Protein AF-A0A809RVX1-F1 (afdb_monomer_lite)

Sequence (341 aa):
MKQRQLLNKLNIKFIENEPVNNETITINTNLSLLISSWFIYLVSLIFNILFLINLLPQWMNYVYIYTYGLIFGNSIYIFFLMFGIFLVFQLVNKLFINKCYSFGSRLIKLRWWDFERELNKMLIKISIILSIWLYIVFYFIQKRNFFEYDWNNYLYNLFTKGWWNNFIDIKKIETNHLNVFLTTGFIIDFLYNVLSMLTILFPLLISIILIIIIILKITNFKIKYKIKKMNIYDFESLIKNKFNSLKIILTDDLDTYLKFLIHSCNYFKINYLELPFLKLNKLILNKIKDEVILSCINSYINSNNTTNEEHQINLNQEETFNSQENREQRDNIEILDEMFK

pLDDT: mean 72.81, std 14.76, range [34.53, 95.06]

Organism: NCBI:txid33923

Secondary structure (DSSP, 8-state):
--HHHHHHHTT--SEEEPPTT---------HHHHHHHHHHHHHHHHHHHHHHTT-S-HHHHHHHIIIIIHHHTTHHHHHHHHHHHHHHHHHHHHHHTTEEEESSSTT-EEEHHHHHHHHHHHHHHHHHHHHHHHHHHHHHHH-S-SSS--HHHHHHHHHHS-THHHH--GGGGGGS--GGGGSS-HHHHHHHHHHHTT-TTHHHHHHHHHHHHHHHHHHHT-HHHHHTTS-HHHHHHHHHTT-TTS-B---HHHHHHHHHHHHHHHHTT---SSS-HHHHHHHHHHH--SHHHHHHHHHHHHHHHHHHHHHHHHHHHHHHHHHHHHHHHHHHHHHHHHHT-

Radius of gyration: 31.21 Å; chains: 1; bounding box: 104×39×74 Å

Structure (mmCIF, N/CA/C/O backbone):
data_AF-A0A809RVX1-F1
#
_entry.id   AF-A0A809RVX1-F1
#
loop_
_atom_site.group_PDB
_atom_site.id
_atom_site.type_symbol
_atom_site.label_atom_id
_atom_site.label_alt_id
_atom_site.label_comp_id
_atom_site.label_asym_id
_atom_site.label_entity_id
_atom_site.label_seq_id
_atom_site.pdbx_PDB_ins_code
_atom_site.Cartn_x
_atom_site.Cartn_y
_atom_site.Cartn_z
_atom_site.occupancy
_atom_site.B_iso_or_equiv
_atom_site.auth_seq_id
_atom_site.auth_comp_id
_atom_site.auth_asym_id
_atom_site.auth_atom_id
_atom_site.pdbx_PDB_model_num
ATOM 1 N N . MET A 1 1 ? -11.623 -9.101 33.269 1.00 76.25 1 MET A N 1
ATOM 2 C CA . MET A 1 1 ? -11.623 -9.912 32.021 1.00 76.25 1 MET A CA 1
ATOM 3 C C . MET A 1 1 ? -10.617 -9.352 31.004 1.00 76.25 1 MET A C 1
ATOM 5 O O . MET A 1 1 ? -10.343 -8.158 31.054 1.00 76.25 1 MET A O 1
ATOM 9 N N . LYS A 1 2 ? -10.031 -10.146 30.084 1.00 82.69 2 LYS A N 1
ATOM 10 C CA . LYS A 1 2 ? -9.133 -9.590 29.038 1.00 82.69 2 LYS A CA 1
ATOM 11 C C . LYS A 1 2 ? -9.944 -8.880 27.942 1.00 82.69 2 LYS A C 1
ATOM 13 O O . LYS A 1 2 ? -10.998 -9.368 27.548 1.00 82.69 2 LYS A O 1
ATOM 18 N N . GLN A 1 3 ? -9.418 -7.792 27.366 1.00 82.12 3 GLN A N 1
ATOM 19 C CA . GLN A 1 3 ? -10.113 -7.013 26.322 1.00 82.12 3 GLN A CA 1
ATOM 20 C C . GLN A 1 3 ? -10.551 -7.870 25.121 1.00 82.12 3 GLN A C 1
ATOM 22 O O . GLN A 1 3 ? -11.673 -7.742 24.650 1.00 82.12 3 GLN A O 1
ATOM 27 N N . ARG A 1 4 ? -9.705 -8.799 24.656 1.00 82.94 4 ARG A N 1
ATOM 28 C CA . ARG A 1 4 ? -10.050 -9.715 23.553 1.00 82.94 4 ARG A CA 1
ATOM 29 C C . ARG A 1 4 ? -11.248 -10.613 23.882 1.00 82.94 4 ARG A C 1
ATOM 31 O O . ARG A 1 4 ? -12.066 -10.859 23.005 1.00 82.94 4 ARG A O 1
ATOM 38 N N . GLN A 1 5 ? -11.350 -11.084 25.126 1.00 81.12 5 GLN A N 1
ATOM 39 C CA . GLN A 1 5 ? -12.484 -11.897 25.572 1.00 81.12 5 GLN A CA 1
ATOM 40 C C . GLN A 1 5 ? -13.766 -11.064 25.578 1.00 81.12 5 GLN A C 1
ATOM 42 O O . GLN A 1 5 ? -14.796 -11.557 25.139 1.00 81.12 5 GLN A O 1
ATOM 47 N N . LEU A 1 6 ? -13.694 -9.796 26.003 1.00 83.00 6 LEU A N 1
ATOM 48 C CA . LEU A 1 6 ? -14.844 -8.887 25.974 1.00 83.00 6 LEU A CA 1
ATOM 49 C C . LEU A 1 6 ? -15.356 -8.667 24.559 1.00 83.00 6 LEU A C 1
ATOM 51 O O . LEU A 1 6 ? -16.534 -8.865 24.298 1.00 83.00 6 LEU A O 1
ATOM 55 N N . LEU A 1 7 ? -14.456 -8.326 23.640 1.00 84.62 7 LEU A N 1
ATOM 56 C CA . LEU A 1 7 ? -14.824 -8.080 22.250 1.00 84.62 7 LEU A CA 1
ATOM 57 C C . LEU A 1 7 ? -15.420 -9.329 21.587 1.00 84.62 7 LEU A C 1
ATOM 59 O O . LEU A 1 7 ? -16.366 -9.208 20.825 1.00 84.62 7 LEU A O 1
ATOM 63 N N . ASN A 1 8 ? -14.899 -10.524 21.897 1.00 82.31 8 ASN A N 1
ATOM 64 C CA . ASN A 1 8 ? -15.492 -11.779 21.429 1.00 82.31 8 ASN A CA 1
ATOM 65 C C . ASN A 1 8 ? -16.910 -11.986 21.985 1.00 82.31 8 ASN A C 1
ATOM 67 O O . ASN A 1 8 ? -17.792 -12.364 21.230 1.00 82.31 8 ASN A O 1
ATOM 71 N N . LYS A 1 9 ? -17.133 -11.741 23.283 1.00 81.38 9 LYS A N 1
ATOM 72 C CA . LYS A 1 9 ? -18.451 -11.924 23.914 1.00 81.38 9 LYS A CA 1
ATOM 73 C C . LYS A 1 9 ? -19.492 -10.893 23.471 1.00 81.38 9 LYS A C 1
ATOM 75 O O . LYS A 1 9 ? -20.679 -11.169 23.556 1.00 81.38 9 LYS A O 1
ATOM 80 N N . LEU A 1 10 ? -19.047 -9.727 23.008 1.00 79.50 10 LEU A N 1
ATOM 81 C CA . LEU A 1 10 ? -19.891 -8.704 22.387 1.00 79.50 10 LEU A CA 1
ATOM 82 C C . LEU A 1 10 ? -20.073 -8.924 20.875 1.00 79.50 10 LEU A C 1
ATOM 84 O O . LEU A 1 10 ? -20.618 -8.058 20.209 1.00 79.50 10 LEU A O 1
ATOM 88 N N . ASN A 1 11 ? -19.582 -10.041 20.320 1.00 81.94 11 ASN A N 1
ATOM 89 C CA . ASN A 1 11 ? -19.612 -10.347 18.886 1.00 81.94 11 ASN A CA 1
ATOM 90 C C . ASN A 1 11 ? -18.984 -9.276 17.974 1.00 81.94 11 ASN A C 1
ATOM 92 O O . ASN A 1 11 ? -19.266 -9.248 16.781 1.00 81.94 11 ASN A O 1
ATOM 96 N N . ILE A 1 12 ? -18.052 -8.472 18.499 1.00 84.31 12 ILE A N 1
ATOM 97 C CA . ILE A 1 12 ? -17.388 -7.408 17.738 1.00 84.31 12 ILE A CA 1
ATOM 98 C C . ILE A 1 12 ? -16.413 -8.020 16.725 1.00 84.31 12 ILE A C 1
ATOM 100 O O . ILE A 1 12 ? -15.374 -8.606 17.088 1.00 84.31 12 ILE A O 1
ATOM 104 N N . LYS A 1 13 ? -16.742 -7.850 15.444 1.00 85.75 13 LYS A N 1
ATOM 105 C CA . LYS A 1 13 ? -16.064 -8.408 14.272 1.00 85.75 13 LYS A CA 1
ATOM 106 C C . LYS A 1 13 ? -14.872 -7.548 13.847 1.00 85.75 13 LYS A C 1
ATOM 108 O O . LYS A 1 13 ? -14.783 -6.350 14.108 1.00 85.75 13 LYS A O 1
ATOM 113 N N . PHE A 1 14 ? -13.916 -8.180 13.164 1.00 84.94 14 PHE A N 1
ATOM 114 C CA . PHE A 1 14 ? -12.782 -7.479 12.542 1.00 84.94 14 PHE A CA 1
ATOM 115 C C . PHE A 1 14 ? -13.160 -6.793 11.222 1.00 84.94 14 PHE A C 1
ATOM 117 O O . PHE A 1 14 ? -12.528 -5.807 10.846 1.00 84.94 14 PHE A O 1
ATOM 124 N N . ILE A 1 15 ? -14.158 -7.339 10.526 1.00 84.75 15 ILE A N 1
ATOM 125 C CA . ILE A 1 15 ? -14.652 -6.861 9.238 1.00 84.75 15 ILE A CA 1
ATOM 126 C C . ILE A 1 15 ? -16.164 -6.716 9.359 1.00 84.75 15 ILE A C 1
ATOM 128 O O . ILE A 1 15 ? -16.829 -7.622 9.862 1.00 84.75 15 ILE A O 1
ATOM 132 N N . GLU A 1 16 ? -16.683 -5.593 8.889 1.00 84.56 16 GLU A N 1
ATOM 133 C CA . GLU A 1 16 ? -18.113 -5.292 8.821 1.00 84.56 16 GLU A CA 1
ATOM 134 C C . GLU A 1 16 ? -18.480 -4.724 7.465 1.00 84.56 16 GLU A C 1
ATOM 136 O O . GLU A 1 16 ? -17.605 -4.285 6.722 1.00 84.56 16 GLU A O 1
ATOM 141 N N . ASN A 1 17 ? -19.776 -4.697 7.178 1.00 82.44 17 ASN A N 1
ATOM 142 C CA . ASN A 1 17 ? -20.290 -3.917 6.068 1.00 82.44 17 ASN A CA 1
ATOM 143 C C . ASN A 1 17 ? -20.259 -2.424 6.429 1.00 82.44 17 ASN A C 1
ATOM 145 O O . ASN A 1 17 ? -20.368 -2.048 7.595 1.00 82.44 17 ASN A O 1
ATOM 149 N N . GLU A 1 18 ? -20.051 -1.574 5.432 1.00 77.56 18 GLU A N 1
ATOM 150 C CA . GLU A 1 18 ? -20.158 -0.129 5.601 1.00 77.56 18 GLU A CA 1
ATOM 151 C C . GLU A 1 18 ? -21.619 0.251 5.916 1.00 77.56 18 GLU A C 1
ATOM 153 O O . GLU A 1 18 ? -22.526 -0.294 5.283 1.00 77.56 18 GLU A O 1
ATOM 158 N N .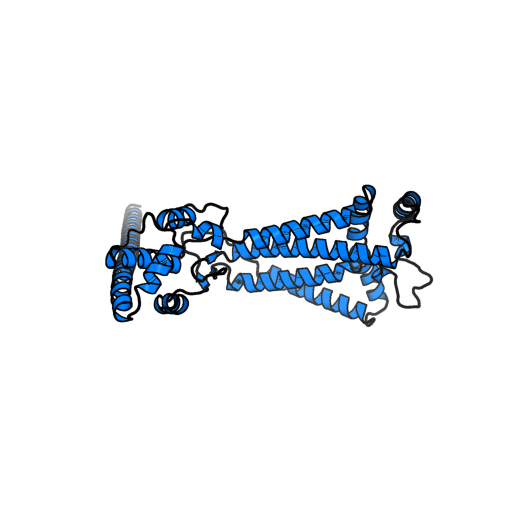 PRO A 1 19 ? -21.874 1.137 6.899 1.00 72.06 19 PRO A N 1
ATOM 159 C CA . PRO A 1 19 ? -23.235 1.528 7.256 1.00 72.06 19 PRO A CA 1
ATOM 160 C C . PRO A 1 19 ? -23.932 2.248 6.092 1.00 72.06 19 PRO A C 1
ATOM 162 O O . PRO A 1 19 ? -23.335 3.112 5.447 1.00 72.06 19 PRO A O 1
ATOM 165 N N . VAL A 1 20 ? -25.212 1.921 5.878 1.00 61.22 20 VAL A N 1
ATOM 166 C CA . VAL A 1 20 ? -26.046 2.330 4.724 1.00 61.22 20 VAL A CA 1
ATOM 167 C C . VAL A 1 20 ? -26.078 3.854 4.510 1.00 61.22 20 VAL A C 1
ATOM 169 O O . VAL A 1 20 ? -26.091 4.318 3.377 1.00 61.22 20 VAL A O 1
ATOM 172 N N . ASN A 1 21 ? -25.962 4.649 5.579 1.00 55.44 21 ASN A N 1
ATOM 173 C CA . ASN A 1 21 ? -25.990 6.121 5.523 1.00 55.44 21 ASN A CA 1
ATOM 174 C C . ASN A 1 21 ? -24.697 6.772 4.987 1.00 55.44 21 ASN A C 1
ATOM 176 O O . ASN A 1 21 ? -24.575 8.000 4.954 1.00 55.44 21 ASN A O 1
ATOM 180 N N . ASN A 1 22 ? -23.702 5.977 4.597 1.00 53.78 22 ASN A N 1
ATOM 181 C CA . ASN A 1 22 ? -22.528 6.436 3.866 1.00 53.78 22 ASN A CA 1
ATOM 182 C C . ASN A 1 22 ? -22.610 5.938 2.424 1.00 53.78 22 ASN A C 1
ATOM 184 O O . ASN A 1 22 ? -21.795 5.119 2.008 1.00 53.78 22 ASN A O 1
ATOM 188 N N . GLU A 1 23 ? -23.571 6.453 1.655 1.00 43.16 23 GLU A N 1
ATOM 189 C CA . GLU A 1 23 ? -23.554 6.303 0.202 1.00 43.16 23 GLU A CA 1
ATOM 190 C C . GLU A 1 23 ? -22.243 6.890 -0.330 1.00 43.16 23 GLU A C 1
ATOM 192 O O . GLU A 1 23 ? -22.052 8.101 -0.464 1.00 43.16 23 GLU A O 1
ATOM 197 N N . THR A 1 24 ? -21.274 6.017 -0.570 1.00 51.91 24 THR A N 1
ATOM 198 C CA . THR A 1 24 ? -20.132 6.345 -1.401 1.00 51.91 24 THR A CA 1
ATOM 199 C C . THR A 1 24 ? -20.526 5.991 -2.821 1.00 51.91 24 THR A C 1
ATOM 201 O O . THR A 1 24 ? -21.084 4.927 -3.079 1.00 51.91 24 THR A O 1
ATOM 204 N N . ILE A 1 25 ? -20.252 6.898 -3.759 1.00 47.31 25 ILE A N 1
ATOM 205 C CA . ILE A 1 25 ? -20.346 6.593 -5.184 1.00 47.31 25 ILE A CA 1
ATOM 206 C C . ILE A 1 25 ? -19.306 5.500 -5.448 1.00 47.31 25 ILE A C 1
ATOM 208 O O . ILE A 1 25 ? -18.121 5.778 -5.646 1.00 47.31 25 ILE A O 1
ATOM 212 N N . THR A 1 26 ? -19.729 4.241 -5.386 1.00 52.00 26 THR A N 1
ATOM 213 C CA . THR A 1 26 ? -18.888 3.111 -5.752 1.00 52.00 26 THR A CA 1
ATOM 214 C C . THR A 1 26 ? -18.730 3.157 -7.260 1.00 52.00 26 THR A C 1
ATOM 216 O O . THR A 1 26 ? -19.660 2.844 -8.005 1.00 52.00 26 THR A O 1
ATOM 219 N N . ILE A 1 27 ? -17.556 3.580 -7.729 1.00 55.94 27 ILE A N 1
ATOM 220 C CA . ILE A 1 27 ? -17.197 3.440 -9.139 1.00 55.94 27 ILE A CA 1
ATOM 221 C C . ILE A 1 27 ? -17.153 1.940 -9.402 1.00 55.94 27 ILE A C 1
ATOM 223 O O . ILE A 1 27 ? -16.247 1.242 -8.942 1.00 55.94 27 ILE A O 1
ATOM 227 N N . ASN A 1 28 ? -18.169 1.435 -10.094 1.00 58.91 28 ASN A N 1
ATOM 228 C CA . ASN A 1 28 ? -18.271 0.020 -10.384 1.00 58.91 28 ASN A CA 1
ATOM 229 C C . ASN A 1 28 ? -17.077 -0.355 -11.271 1.00 58.91 28 ASN A C 1
ATOM 231 O O . ASN A 1 28 ? -16.937 0.149 -12.388 1.00 58.91 28 ASN A O 1
ATOM 235 N N . THR A 1 29 ? -16.162 -1.183 -10.763 1.00 64.38 29 THR A N 1
ATOM 236 C CA . THR A 1 29 ? -14.982 -1.588 -11.530 1.00 64.38 29 THR A CA 1
ATOM 237 C C . THR A 1 29 ? -15.453 -2.425 -12.709 1.00 64.38 29 THR A C 1
ATOM 239 O O . THR A 1 29 ? -15.881 -3.574 -12.536 1.00 64.38 29 THR A O 1
ATOM 242 N N . ASN A 1 30 ? -15.371 -1.851 -13.912 1.00 80.12 30 ASN A N 1
ATOM 243 C CA . ASN A 1 30 ? -15.767 -2.525 -15.139 1.00 80.12 30 ASN A CA 1
ATOM 244 C C . ASN A 1 30 ? -14.979 -3.839 -15.263 1.00 80.12 30 ASN A C 1
ATOM 246 O O . ASN A 1 30 ? -13.761 -3.839 -15.455 1.00 80.12 30 ASN A O 1
ATOM 250 N N . LEU A 1 31 ? -15.681 -4.965 -15.100 1.00 81.69 31 LEU A N 1
ATOM 251 C CA . LEU A 1 31 ? -15.083 -6.300 -15.095 1.00 81.69 31 LEU A CA 1
ATOM 252 C C . LEU A 1 31 ? -14.329 -6.565 -16.405 1.00 81.69 31 LEU A C 1
ATOM 254 O O . LEU A 1 31 ? -13.240 -7.128 -16.365 1.00 81.69 31 LEU A O 1
ATOM 258 N N . SER A 1 32 ? -14.865 -6.087 -17.533 1.00 84.75 32 SER A N 1
ATOM 259 C CA . SER A 1 32 ? -14.229 -6.202 -18.848 1.00 84.75 32 SER A CA 1
ATOM 260 C C . SER A 1 32 ? -12.865 -5.516 -18.877 1.00 84.75 32 SER A C 1
ATOM 262 O O . SER A 1 32 ? -11.888 -6.085 -19.360 1.00 84.75 32 SER A O 1
ATOM 264 N N . LEU A 1 33 ? -12.772 -4.307 -18.318 1.00 87.44 33 LEU A N 1
ATOM 265 C CA . LEU A 1 33 ? -11.522 -3.549 -18.284 1.00 87.44 33 LEU A CA 1
ATOM 266 C C . LEU A 1 33 ? -10.490 -4.235 -17.383 1.00 87.44 33 LEU A C 1
ATOM 268 O O . LEU A 1 33 ? -9.320 -4.327 -17.753 1.00 87.44 33 LEU A O 1
ATOM 272 N N . LEU A 1 34 ? -10.925 -4.781 -16.244 1.00 87.81 34 LEU A N 1
ATOM 273 C CA . LEU A 1 34 ? -10.064 -5.535 -15.333 1.00 87.81 34 LEU A CA 1
ATOM 274 C C . LEU A 1 34 ? -9.498 -6.797 -16.005 1.00 87.81 34 LEU A C 1
ATOM 276 O O . LEU A 1 34 ? -8.293 -7.033 -15.942 1.00 87.81 34 LEU A O 1
ATOM 280 N N . ILE A 1 35 ? -10.351 -7.583 -16.670 1.00 90.25 35 ILE A N 1
ATOM 281 C CA . ILE A 1 35 ? -9.943 -8.794 -17.396 1.00 90.25 35 ILE A CA 1
ATOM 282 C C . ILE A 1 35 ? -8.971 -8.433 -18.523 1.00 90.25 35 ILE A C 1
ATOM 284 O O . ILE A 1 35 ? -7.908 -9.041 -18.632 1.00 90.25 35 ILE A O 1
ATOM 288 N N . SER A 1 36 ? -9.286 -7.400 -19.311 1.00 92.25 36 SER A N 1
ATOM 289 C CA . SER A 1 36 ? -8.396 -6.910 -20.368 1.00 92.25 36 SER A CA 1
ATOM 290 C C . SER A 1 36 ? -7.041 -6.468 -19.812 1.00 92.25 36 SER A C 1
ATOM 292 O O . SER A 1 36 ? -6.009 -6.769 -20.404 1.00 92.25 36 SER A O 1
ATOM 294 N N . SER A 1 37 ? -7.024 -5.788 -18.663 1.00 92.31 37 SER A N 1
ATOM 295 C CA . SER A 1 37 ? -5.785 -5.339 -18.014 1.00 92.31 37 SER A CA 1
ATOM 296 C C . SER A 1 37 ? -4.924 -6.514 -17.553 1.00 92.31 37 SER A C 1
ATOM 298 O O . SER A 1 37 ? -3.713 -6.500 -17.757 1.00 92.31 37 SER A O 1
ATOM 300 N N . TRP A 1 38 ? -5.544 -7.554 -16.988 1.00 94.25 38 TRP A N 1
ATOM 301 C CA . TRP A 1 38 ? -4.860 -8.794 -16.614 1.00 94.25 38 TRP A CA 1
ATOM 302 C C . TRP A 1 38 ? -4.293 -9.536 -17.820 1.00 94.25 38 TRP A C 1
ATOM 304 O O . TRP A 1 38 ? -3.155 -10.000 -17.771 1.00 94.25 38 TRP A O 1
ATOM 314 N N . PHE A 1 39 ? -5.058 -9.627 -18.907 1.00 95.06 39 PHE A N 1
ATOM 315 C CA . PHE A 1 39 ? -4.599 -10.276 -20.130 1.00 95.06 39 PHE A CA 1
ATOM 316 C C . PHE A 1 39 ? -3.378 -9.559 -20.718 1.00 95.06 39 PHE A C 1
ATOM 318 O O . PHE A 1 39 ? -2.350 -10.193 -20.951 1.00 95.06 39 PHE A O 1
ATOM 325 N N . ILE A 1 40 ? -3.453 -8.232 -20.872 1.00 93.81 40 ILE A N 1
ATOM 326 C CA . ILE A 1 40 ? -2.332 -7.413 -21.358 1.00 93.81 40 ILE A CA 1
ATOM 327 C C . ILE A 1 40 ? -1.118 -7.577 -20.437 1.00 93.81 40 ILE A C 1
ATOM 329 O O . ILE A 1 40 ? -0.012 -7.809 -20.920 1.00 93.81 40 ILE A O 1
ATOM 333 N N . TYR A 1 41 ? -1.322 -7.528 -19.117 1.00 94.81 41 TYR A N 1
ATOM 334 C CA . TYR A 1 41 ? -0.254 -7.722 -18.138 1.00 94.81 41 TYR A CA 1
ATOM 335 C C . TYR A 1 41 ? 0.463 -9.064 -18.305 1.00 94.81 41 TYR A C 1
ATOM 337 O O . TYR A 1 41 ? 1.689 -9.087 -18.383 1.00 94.81 41 TYR A O 1
ATOM 345 N N . LEU A 1 42 ? -0.284 -10.169 -18.387 1.00 94.75 42 LEU A N 1
ATOM 346 C CA . LEU A 1 42 ? 0.286 -11.511 -18.514 1.00 94.75 42 LEU A CA 1
ATOM 347 C C . LEU A 1 42 ? 1.032 -11.689 -19.836 1.00 94.75 42 LEU A C 1
ATOM 349 O O . LEU A 1 42 ? 2.150 -12.197 -19.831 1.00 94.75 42 LEU A O 1
ATOM 353 N N . VAL A 1 43 ? 0.454 -11.233 -20.951 1.00 93.44 43 VAL A N 1
ATOM 354 C CA . VAL A 1 43 ? 1.107 -11.299 -22.267 1.00 93.44 43 VAL A CA 1
ATOM 355 C C . VAL A 1 43 ? 2.412 -10.508 -22.253 1.00 93.44 43 VAL A C 1
ATOM 357 O O . VAL A 1 43 ? 3.455 -11.032 -22.647 1.00 93.44 43 VAL A O 1
ATOM 360 N N . SER A 1 44 ? 2.392 -9.270 -21.756 1.00 91.75 44 SER A N 1
ATOM 361 C CA . SER A 1 44 ? 3.604 -8.456 -21.703 1.00 91.75 44 SER A CA 1
ATOM 362 C C . SER A 1 44 ? 4.633 -9.001 -20.703 1.00 91.75 44 SER A C 1
ATOM 364 O O . SER A 1 44 ? 5.830 -8.903 -20.963 1.00 91.75 44 SER A O 1
ATOM 366 N N . LEU A 1 45 ? 4.206 -9.616 -19.596 1.00 92.12 45 LEU A N 1
ATOM 367 C CA . LEU A 1 45 ? 5.097 -10.264 -18.630 1.00 92.12 45 LEU A CA 1
ATOM 368 C C . LEU A 1 45 ? 5.776 -11.497 -19.235 1.00 92.12 45 LEU A C 1
ATOM 370 O O . LEU A 1 45 ? 6.992 -11.625 -19.122 1.00 92.12 45 LEU A O 1
ATOM 374 N N . ILE A 1 46 ? 5.027 -12.361 -19.928 1.00 92.19 46 ILE A N 1
ATOM 375 C CA . ILE A 1 46 ? 5.590 -13.507 -20.659 1.00 92.19 46 ILE A CA 1
ATOM 376 C C . ILE A 1 46 ? 6.612 -13.012 -21.682 1.00 92.19 46 ILE A C 1
ATOM 378 O O . ILE A 1 46 ? 7.722 -13.532 -21.734 1.00 92.19 46 ILE A O 1
ATOM 382 N N . PHE A 1 47 ? 6.276 -11.969 -22.445 1.00 90.50 47 PHE A N 1
ATOM 383 C CA . PHE A 1 47 ? 7.188 -11.380 -23.421 1.00 90.50 47 PHE A CA 1
ATOM 384 C C . PHE A 1 47 ? 8.489 -10.863 -22.777 1.00 90.50 47 PHE A C 1
ATOM 386 O O . PHE A 1 47 ? 9.571 -11.147 -23.284 1.00 90.50 47 PHE A O 1
ATOM 393 N N . ASN A 1 48 ? 8.404 -10.187 -21.623 1.00 88.31 48 ASN A N 1
ATOM 394 C CA . ASN A 1 48 ? 9.576 -9.740 -20.855 1.00 88.31 48 ASN A CA 1
ATOM 395 C C . ASN A 1 48 ? 10.426 -10.913 -20.346 1.00 88.31 48 ASN A C 1
ATOM 397 O O . ASN A 1 48 ? 11.650 -10.867 -20.447 1.00 88.31 48 ASN A O 1
ATOM 401 N N . ILE A 1 49 ? 9.799 -11.970 -19.817 1.00 89.88 49 ILE A N 1
ATOM 402 C CA . ILE A 1 49 ? 10.523 -13.157 -19.342 1.00 89.88 49 ILE A CA 1
ATOM 403 C C . ILE A 1 49 ? 11.236 -13.843 -20.504 1.00 89.88 49 ILE A C 1
ATOM 405 O O . ILE A 1 49 ? 12.422 -14.132 -20.381 1.00 89.88 49 ILE A O 1
ATOM 409 N N . LEU A 1 50 ? 10.544 -14.069 -21.625 1.00 90.12 50 LEU A N 1
ATOM 410 C CA . LEU A 1 50 ? 11.119 -14.700 -22.815 1.00 90.12 50 LEU A CA 1
ATOM 411 C C . LEU A 1 50 ? 12.295 -13.893 -23.381 1.00 90.12 50 LEU A C 1
ATOM 413 O O . LEU A 1 50 ? 13.269 -14.495 -23.832 1.00 90.12 50 LEU A O 1
ATOM 417 N N . PHE A 1 51 ? 12.227 -12.557 -23.328 1.00 86.31 51 PHE A N 1
ATOM 418 C CA . PHE A 1 51 ? 13.356 -11.691 -23.669 1.00 86.31 51 PHE A CA 1
ATOM 419 C C . PHE A 1 51 ? 14.530 -11.889 -22.701 1.00 86.31 51 PHE A C 1
ATOM 421 O O . PHE A 1 51 ? 15.650 -12.118 -23.141 1.00 86.31 51 PHE A O 1
ATOM 428 N N . LEU A 1 52 ? 14.278 -11.865 -21.386 1.00 85.00 52 LEU A N 1
ATOM 429 C CA . LEU A 1 52 ? 15.311 -12.001 -20.349 1.00 85.00 52 LEU A CA 1
ATOM 430 C C . LEU A 1 52 ? 16.092 -13.323 -20.454 1.00 85.00 52 LEU A C 1
ATOM 432 O O . LEU A 1 52 ? 17.300 -13.349 -20.234 1.00 85.00 52 LEU A O 1
ATOM 436 N N . ILE A 1 53 ? 15.407 -14.420 -20.785 1.00 87.31 53 ILE A N 1
ATOM 437 C CA . ILE A 1 53 ? 16.017 -15.751 -20.940 1.00 87.31 53 ILE A CA 1
ATOM 438 C C . ILE A 1 53 ? 16.493 -16.037 -22.373 1.00 87.31 53 ILE A C 1
ATOM 440 O O . ILE A 1 53 ? 16.853 -17.172 -22.674 1.00 87.31 53 ILE A O 1
ATOM 444 N N . ASN A 1 54 ? 16.510 -15.025 -23.251 1.00 83.94 54 ASN A N 1
ATOM 445 C CA . ASN A 1 54 ? 16.963 -15.110 -24.643 1.00 83.94 54 ASN A CA 1
ATOM 446 C C . ASN A 1 54 ? 16.258 -16.201 -25.479 1.00 83.94 54 ASN A C 1
ATOM 448 O O . ASN A 1 54 ? 16.884 -16.836 -26.327 1.00 83.94 54 ASN A O 1
ATOM 452 N N . LEU A 1 55 ? 14.956 -16.423 -25.264 1.00 87.50 55 LEU A N 1
ATOM 453 C CA . LEU A 1 55 ? 14.154 -17.401 -26.024 1.00 87.50 55 LEU A CA 1
ATOM 454 C C . LEU A 1 55 ? 13.317 -16.780 -27.151 1.00 87.50 55 LEU A C 1
ATOM 456 O O . LEU A 1 55 ? 12.654 -17.500 -27.897 1.00 87.50 55 LEU A O 1
ATOM 460 N N . LEU A 1 56 ? 13.315 -15.454 -27.285 1.00 84.25 56 LEU A N 1
ATOM 461 C CA . LEU A 1 56 ? 12.595 -14.776 -28.359 1.00 84.25 56 LEU A CA 1
ATOM 462 C C . LEU A 1 56 ? 13.354 -14.862 -29.696 1.00 84.25 56 LEU A C 1
ATOM 464 O O . LEU A 1 56 ? 14.581 -14.723 -29.723 1.00 84.25 56 LEU A O 1
ATOM 468 N N . PRO A 1 57 ? 12.640 -15.013 -30.828 1.00 86.94 57 PRO A N 1
ATOM 469 C CA . PRO A 1 57 ? 13.243 -14.907 -32.149 1.00 86.94 57 PRO A CA 1
ATOM 470 C C . PRO A 1 57 ? 13.771 -13.487 -32.394 1.00 86.94 57 PRO A C 1
ATOM 472 O O . PRO A 1 57 ? 13.280 -12.506 -31.834 1.00 86.94 57 PRO A O 1
ATOM 475 N N . GLN A 1 58 ? 14.754 -13.361 -33.285 1.00 82.88 58 GLN A N 1
ATOM 476 C CA . GLN A 1 58 ? 15.527 -12.128 -33.467 1.00 82.88 58 GLN A CA 1
ATOM 477 C C . GLN A 1 58 ? 14.673 -10.882 -33.772 1.00 82.88 58 GLN A C 1
ATOM 479 O O . GLN A 1 58 ? 14.919 -9.815 -33.214 1.00 82.88 58 GLN A O 1
ATOM 484 N N . TRP A 1 59 ? 13.624 -11.006 -34.591 1.00 84.69 59 TRP A N 1
ATOM 485 C CA . TRP A 1 59 ? 12.717 -9.888 -34.877 1.00 84.69 59 TRP A CA 1
ATOM 486 C C . TRP A 1 59 ? 11.933 -9.431 -33.633 1.00 84.69 59 TRP A C 1
ATOM 488 O O . TRP A 1 59 ? 11.761 -8.232 -33.427 1.00 84.69 59 TRP A O 1
ATOM 498 N N . MET A 1 60 ? 11.518 -10.362 -32.763 1.00 85.50 60 MET A N 1
ATOM 499 C CA . MET A 1 60 ? 10.843 -10.044 -31.498 1.00 85.50 60 MET A CA 1
ATOM 500 C C . MET A 1 60 ? 11.796 -9.399 -30.499 1.00 85.50 60 MET A C 1
ATOM 502 O O . MET A 1 60 ? 11.382 -8.494 -29.777 1.00 85.50 60 MET A O 1
ATOM 506 N N . ASN A 1 61 ? 13.070 -9.803 -30.492 1.00 82.94 61 ASN A N 1
ATOM 507 C CA . ASN A 1 61 ? 14.095 -9.121 -29.703 1.00 82.94 61 ASN A CA 1
ATOM 508 C C . ASN A 1 61 ? 14.210 -7.654 -30.114 1.00 82.94 61 ASN A C 1
ATOM 510 O O . ASN A 1 61 ? 14.158 -6.785 -29.248 1.00 82.94 61 ASN A O 1
ATOM 514 N N . TYR A 1 62 ? 14.278 -7.350 -31.416 1.00 82.06 62 TYR A N 1
ATOM 515 C CA . TYR A 1 62 ? 14.298 -5.958 -31.875 1.00 82.06 62 TYR A CA 1
ATOM 516 C C . TYR A 1 62 ? 13.046 -5.192 -31.452 1.00 82.06 62 TYR A C 1
ATOM 518 O O . TYR A 1 62 ? 13.162 -4.088 -30.921 1.00 82.06 62 TYR A O 1
ATOM 526 N N . VAL A 1 63 ? 11.860 -5.788 -31.609 1.00 84.94 63 VAL A N 1
ATOM 527 C CA . VAL A 1 63 ? 10.611 -5.168 -31.145 1.00 84.94 63 VAL A CA 1
ATOM 528 C C . VAL A 1 63 ? 10.685 -4.856 -29.651 1.00 84.94 63 VAL A C 1
ATOM 530 O O . VAL A 1 63 ? 10.384 -3.730 -29.263 1.00 84.94 63 VAL A O 1
ATOM 533 N N . TYR A 1 64 ? 11.138 -5.793 -28.813 1.00 85.75 64 TYR A N 1
ATOM 534 C CA . TYR A 1 64 ? 11.298 -5.562 -27.376 1.00 85.75 64 TYR A CA 1
ATOM 535 C C . TYR A 1 64 ? 12.259 -4.405 -27.086 1.00 85.75 64 TYR A C 1
ATOM 537 O O . TYR A 1 64 ? 11.927 -3.502 -26.319 1.00 85.75 64 TYR A O 1
ATOM 545 N N . ILE A 1 65 ? 13.438 -4.413 -27.711 1.00 81.06 65 ILE A N 1
ATOM 546 C CA . ILE A 1 65 ? 14.494 -3.423 -27.475 1.00 81.06 65 ILE A CA 1
ATOM 547 C C . ILE A 1 65 ? 14.001 -2.020 -27.811 1.00 81.06 65 ILE A C 1
ATOM 549 O O . ILE A 1 65 ? 14.197 -1.111 -27.013 1.00 81.06 65 ILE A O 1
ATOM 553 N N . TYR A 1 66 ? 13.339 -1.836 -28.954 1.00 80.94 66 TYR A N 1
ATOM 554 C CA . TYR A 1 66 ? 12.886 -0.515 -29.397 1.00 80.94 66 TYR A CA 1
ATOM 555 C C . TYR A 1 66 ? 11.570 -0.055 -28.753 1.00 80.94 66 TYR A C 1
ATOM 557 O O . TYR A 1 66 ? 11.241 1.125 -28.843 1.00 80.94 66 TYR A O 1
ATOM 565 N N . THR A 1 67 ? 10.837 -0.947 -28.077 1.00 83.88 67 THR A N 1
ATOM 566 C CA . THR A 1 67 ? 9.612 -0.601 -27.337 1.00 83.88 67 THR A CA 1
ATOM 567 C C . THR A 1 67 ? 9.875 -0.545 -25.834 1.00 83.88 67 THR A C 1
ATOM 569 O O . THR A 1 67 ? 10.101 0.526 -25.277 1.00 83.88 67 THR A O 1
ATOM 572 N N . TYR A 1 68 ? 9.886 -1.693 -25.161 1.00 81.56 68 TYR A N 1
ATOM 573 C CA . TYR A 1 68 ? 10.052 -1.795 -23.715 1.00 81.56 68 TYR A CA 1
ATOM 574 C C . TYR A 1 68 ? 11.465 -1.424 -23.264 1.00 81.56 68 TYR A C 1
ATOM 576 O O . TYR A 1 68 ? 11.622 -0.630 -22.337 1.00 81.56 68 TYR A O 1
ATOM 584 N N . GLY A 1 69 ? 12.483 -1.958 -23.943 1.00 80.12 69 GLY A N 1
ATOM 585 C CA . GLY A 1 69 ? 13.885 -1.756 -23.590 1.00 80.12 69 GLY A CA 1
ATOM 586 C C . GLY A 1 69 ? 14.279 -0.282 -23.620 1.00 80.12 69 GLY A C 1
ATOM 587 O O . GLY A 1 69 ? 14.754 0.244 -22.625 1.00 80.12 69 GLY A O 1
ATOM 588 N N . LEU A 1 70 ? 14.039 0.417 -24.725 1.00 79.50 70 LEU A N 1
ATOM 589 C CA . LEU A 1 70 ? 14.448 1.810 -24.897 1.00 79.50 70 LEU A CA 1
ATOM 590 C C . LEU A 1 70 ? 13.675 2.747 -23.966 1.00 79.50 70 LEU A C 1
ATOM 592 O O . LEU A 1 70 ? 14.270 3.583 -23.286 1.00 79.50 70 LEU A O 1
ATOM 596 N N . ILE A 1 71 ? 12.350 2.601 -23.906 1.00 83.00 71 ILE A N 1
ATOM 597 C CA . ILE A 1 71 ? 11.494 3.522 -23.151 1.00 83.00 71 ILE A CA 1
ATOM 598 C C . ILE A 1 71 ? 11.695 3.341 -21.643 1.00 83.00 71 ILE A C 1
ATOM 600 O O . ILE A 1 71 ? 11.845 4.327 -20.915 1.00 83.00 71 ILE A O 1
ATOM 604 N N . PHE A 1 72 ? 11.715 2.090 -21.181 1.00 84.88 72 PHE A N 1
ATOM 605 C CA . PHE A 1 72 ? 11.658 1.755 -19.761 1.00 84.88 72 PHE A CA 1
ATOM 606 C C . PHE A 1 72 ? 12.919 1.076 -19.223 1.00 84.88 72 PHE A C 1
ATOM 608 O O . PHE A 1 72 ? 13.049 0.979 -18.009 1.00 84.88 72 PHE A O 1
ATOM 615 N N . GLY A 1 73 ? 13.861 0.627 -20.053 1.00 84.12 73 GLY A N 1
ATOM 616 C CA . GLY A 1 73 ? 15.101 -0.017 -19.600 1.00 84.12 73 GLY A CA 1
ATOM 617 C C . GLY A 1 73 ? 14.833 -1.074 -18.530 1.00 84.12 73 GLY A C 1
ATOM 618 O O . GLY A 1 73 ? 13.879 -1.841 -18.627 1.00 84.12 73 GLY A O 1
ATOM 619 N N . ASN A 1 74 ? 15.609 -1.056 -17.448 1.00 84.06 74 ASN A N 1
ATOM 620 C CA . ASN A 1 74 ? 15.348 -1.914 -16.288 1.00 84.06 74 ASN A CA 1
ATOM 621 C C . ASN A 1 74 ? 14.226 -1.425 -15.365 1.00 84.06 74 ASN A C 1
ATOM 623 O O . ASN A 1 74 ? 13.759 -2.187 -14.516 1.00 84.06 74 ASN A O 1
ATOM 627 N N . SER A 1 75 ? 13.767 -0.177 -15.495 1.00 88.50 75 SER A N 1
ATOM 628 C CA . SER A 1 75 ? 12.615 0.278 -14.709 1.00 88.50 75 SER A CA 1
ATOM 629 C C . SER A 1 75 ? 11.325 -0.437 -15.098 1.00 88.50 75 SER A C 1
ATOM 631 O O . SER A 1 75 ? 10.395 -0.490 -14.291 1.00 88.50 75 SER A O 1
ATOM 633 N N . ILE A 1 76 ? 11.299 -1.080 -16.274 1.00 88.12 76 ILE A N 1
ATOM 634 C CA . ILE A 1 76 ? 10.190 -1.921 -16.715 1.00 88.12 76 ILE A CA 1
ATOM 635 C C . ILE A 1 76 ? 9.833 -2.969 -15.656 1.00 88.12 76 ILE A C 1
ATOM 637 O O . ILE A 1 76 ? 8.662 -3.118 -15.322 1.00 88.12 76 ILE A O 1
ATOM 641 N N . TYR A 1 77 ? 10.824 -3.600 -15.018 1.00 88.00 77 TYR A N 1
ATOM 642 C CA . TYR A 1 77 ? 10.595 -4.618 -13.989 1.00 88.00 77 TYR A CA 1
ATOM 643 C C . TYR A 1 77 ? 9.953 -4.041 -12.724 1.00 88.00 77 TYR A C 1
ATOM 645 O O . TYR A 1 77 ? 9.077 -4.672 -12.131 1.00 88.00 77 TYR A O 1
ATOM 653 N N . ILE A 1 78 ? 10.339 -2.821 -12.335 1.00 90.56 78 ILE A N 1
ATOM 654 C CA . ILE A 1 78 ? 9.716 -2.106 -11.214 1.00 90.56 78 ILE A CA 1
ATOM 655 C C . ILE A 1 78 ? 8.250 -1.823 -11.553 1.00 90.56 78 ILE A C 1
ATOM 657 O O . ILE A 1 78 ? 7.367 -2.109 -10.743 1.00 90.56 78 ILE A O 1
ATOM 661 N N . PHE A 1 79 ? 7.973 -1.319 -12.759 1.00 88.44 79 PHE A N 1
ATOM 662 C CA . PHE A 1 79 ? 6.609 -1.022 -13.191 1.00 88.44 79 PHE A CA 1
ATOM 663 C C . PHE A 1 79 ? 5.743 -2.278 -13.323 1.00 88.44 79 PHE A C 1
ATOM 665 O O . PHE A 1 79 ? 4.607 -2.260 -12.856 1.00 88.44 79 PHE A O 1
ATOM 672 N N . PHE A 1 80 ? 6.267 -3.385 -13.861 1.00 90.62 80 PHE A N 1
ATOM 673 C CA . PHE A 1 80 ? 5.552 -4.665 -13.922 1.00 90.62 80 PHE A CA 1
ATOM 674 C C . PHE A 1 80 ? 5.211 -5.200 -12.533 1.00 90.62 80 PHE A C 1
ATOM 676 O O . PHE A 1 80 ? 4.090 -5.657 -12.305 1.00 90.62 80 PHE A O 1
ATOM 683 N N . LEU A 1 81 ? 6.146 -5.126 -11.585 1.00 91.50 81 LEU A N 1
ATOM 684 C CA . LEU A 1 81 ? 5.897 -5.569 -10.217 1.00 91.50 81 LEU A CA 1
ATOM 685 C C . LEU A 1 81 ? 4.821 -4.703 -9.546 1.00 91.50 81 LEU A C 1
ATOM 687 O O . LEU A 1 81 ? 3.871 -5.232 -8.972 1.00 91.50 81 LEU A O 1
ATOM 691 N N . MET A 1 82 ? 4.919 -3.377 -9.669 1.00 91.50 82 MET A N 1
ATOM 692 C CA . MET A 1 82 ? 3.945 -2.452 -9.075 1.00 91.50 82 MET A CA 1
ATOM 693 C C . MET A 1 82 ? 2.563 -2.561 -9.721 1.00 91.50 82 MET A C 1
ATOM 695 O O . MET A 1 82 ? 1.555 -2.549 -9.013 1.00 91.50 82 MET A O 1
ATOM 699 N N . PHE A 1 83 ? 2.499 -2.709 -11.044 1.00 91.12 83 PHE A N 1
ATOM 700 C CA . PHE A 1 83 ? 1.243 -2.883 -11.766 1.00 91.12 83 PHE A CA 1
ATOM 701 C C . PHE A 1 83 ? 0.582 -4.229 -11.441 1.00 91.12 83 PHE A C 1
ATOM 703 O O . PHE A 1 83 ? -0.625 -4.273 -11.226 1.00 91.12 83 PHE A O 1
ATOM 710 N N . GLY A 1 84 ? 1.362 -5.305 -11.291 1.00 92.44 84 GLY A N 1
ATOM 711 C CA . GLY A 1 84 ? 0.853 -6.598 -10.826 1.00 92.44 84 GLY A CA 1
ATOM 712 C C . GLY A 1 84 ? 0.235 -6.514 -9.430 1.00 92.44 84 GLY A C 1
ATOM 713 O O . GLY A 1 84 ? -0.896 -6.953 -9.224 1.00 92.44 84 GLY A O 1
ATOM 714 N N . ILE A 1 85 ? 0.929 -5.871 -8.483 1.00 91.75 85 ILE A N 1
ATOM 715 C CA . ILE A 1 85 ? 0.391 -5.622 -7.136 1.00 91.75 85 ILE A CA 1
ATOM 716 C C . ILE A 1 85 ? -0.913 -4.814 -7.218 1.00 91.75 85 ILE A C 1
ATOM 718 O O . ILE A 1 85 ? -1.901 -5.172 -6.579 1.00 91.75 85 ILE A O 1
ATOM 722 N N . PHE A 1 86 ? -0.944 -3.756 -8.032 1.00 90.38 86 PHE A N 1
ATOM 723 C CA . PHE A 1 86 ? -2.144 -2.948 -8.249 1.00 90.38 86 PHE A CA 1
ATOM 724 C C . PHE A 1 86 ? -3.325 -3.775 -8.787 1.00 90.38 86 PHE A C 1
ATOM 726 O O . PHE A 1 86 ? -4.431 -3.670 -8.259 1.00 90.38 86 PHE A O 1
ATOM 733 N N . LEU A 1 87 ? -3.106 -4.640 -9.782 1.00 90.06 87 LEU A N 1
ATOM 734 C CA . LEU A 1 87 ? -4.151 -5.504 -10.343 1.00 90.06 87 LEU A CA 1
ATOM 735 C C . LEU A 1 87 ? -4.696 -6.517 -9.327 1.00 90.06 87 LEU A C 1
ATOM 737 O O . LEU A 1 87 ? -5.906 -6.759 -9.288 1.00 90.06 87 LEU A O 1
ATOM 741 N N . VAL A 1 88 ? -3.833 -7.075 -8.472 1.00 89.44 88 VAL A N 1
ATOM 742 C CA . VAL A 1 88 ? -4.258 -7.929 -7.352 1.00 89.44 88 VAL A CA 1
ATOM 743 C C . VAL A 1 88 ? -5.146 -7.139 -6.390 1.00 89.44 88 VAL A C 1
ATOM 745 O O . VAL A 1 88 ? -6.204 -7.626 -5.994 1.00 89.44 88 VAL A O 1
ATOM 748 N N . PHE A 1 89 ? -4.783 -5.898 -6.059 1.00 85.31 89 PHE A N 1
ATOM 749 C CA . PHE A 1 89 ? -5.627 -5.051 -5.214 1.00 85.31 89 PHE A CA 1
ATOM 750 C C . PHE A 1 89 ? -6.977 -4.728 -5.852 1.00 85.31 89 PHE A C 1
ATOM 752 O O . PHE A 1 89 ? -7.981 -4.750 -5.145 1.00 85.31 89 PHE A O 1
ATOM 759 N N . GLN A 1 90 ? -7.038 -4.507 -7.167 1.00 84.56 90 GLN A N 1
ATOM 760 C CA . GLN A 1 90 ? -8.308 -4.297 -7.869 1.00 84.56 90 GLN A CA 1
ATOM 761 C C . GLN A 1 90 ? -9.223 -5.535 -7.824 1.00 84.56 90 GLN A C 1
ATOM 763 O O . GLN A 1 90 ? -10.439 -5.392 -7.693 1.00 84.56 90 GLN A O 1
ATOM 768 N N . LEU A 1 91 ? -8.665 -6.752 -7.863 1.00 84.62 91 LEU A N 1
ATOM 769 C CA . LEU A 1 91 ? -9.439 -7.984 -7.646 1.00 84.62 91 LEU A CA 1
ATOM 770 C C . LEU A 1 91 ? -9.993 -8.057 -6.221 1.00 84.62 91 LEU A C 1
ATOM 772 O O . LEU A 1 91 ? -11.182 -8.311 -6.026 1.00 84.62 91 LEU A O 1
ATOM 776 N N . VAL A 1 92 ? -9.139 -7.798 -5.228 1.00 83.94 92 VAL A N 1
ATOM 777 C CA . VAL A 1 92 ? -9.536 -7.780 -3.814 1.00 83.94 92 VAL A CA 1
ATOM 778 C C . VAL A 1 92 ? -10.599 -6.706 -3.573 1.00 83.94 92 VAL A C 1
ATOM 780 O O . VAL A 1 92 ? -11.536 -6.941 -2.815 1.00 83.94 92 VAL A O 1
ATOM 783 N N . ASN A 1 93 ? -10.528 -5.569 -4.268 1.00 81.56 93 ASN A N 1
ATOM 784 C CA . ASN A 1 93 ? -11.475 -4.473 -4.111 1.00 81.56 93 ASN A CA 1
ATOM 785 C C . ASN A 1 93 ? -12.929 -4.917 -4.298 1.00 81.56 93 ASN A C 1
ATOM 787 O O . ASN A 1 93 ? -13.779 -4.601 -3.473 1.00 81.56 93 ASN A O 1
ATOM 791 N N . LYS A 1 94 ? -13.210 -5.758 -5.299 1.00 75.12 94 LYS A N 1
ATOM 792 C CA . LYS A 1 94 ? -14.571 -6.267 -5.539 1.00 75.12 94 LYS A CA 1
ATOM 793 C C . LYS A 1 94 ? -15.153 -7.046 -4.360 1.00 75.12 94 LYS A C 1
ATOM 795 O O . LYS A 1 94 ? -16.354 -6.990 -4.128 1.00 75.12 94 LYS A O 1
ATOM 800 N N . LEU A 1 95 ? -14.316 -7.746 -3.596 1.00 79.19 95 LEU A N 1
ATOM 801 C CA . LEU A 1 95 ? -14.753 -8.536 -2.439 1.00 79.19 95 LEU A CA 1
ATOM 802 C C . LEU A 1 95 ? -15.014 -7.681 -1.190 1.00 79.19 95 LEU A C 1
ATOM 804 O O . LEU A 1 95 ? -15.603 -8.165 -0.216 1.00 79.19 95 LEU A O 1
ATOM 808 N N . PHE A 1 96 ? -14.540 -6.435 -1.188 1.00 81.44 96 PHE A N 1
ATOM 809 C CA . PHE A 1 96 ? -14.411 -5.619 0.015 1.00 81.44 96 PHE A CA 1
ATOM 810 C C . PHE A 1 96 ? -14.862 -4.166 -0.144 1.00 81.44 96 PHE A C 1
ATOM 812 O O . PHE A 1 96 ? -14.740 -3.403 0.809 1.00 81.44 96 PHE A O 1
ATOM 819 N N . ILE A 1 97 ? -15.422 -3.806 -1.300 1.00 76.44 97 ILE A N 1
ATOM 820 C CA . ILE A 1 97 ? -15.799 -2.432 -1.648 1.00 76.44 97 ILE A CA 1
ATOM 821 C C . ILE A 1 97 ? -16.731 -1.792 -0.614 1.00 76.44 97 ILE A C 1
ATOM 823 O O . ILE A 1 97 ? -16.489 -0.665 -0.202 1.00 76.44 97 ILE A O 1
ATOM 827 N N . ASN A 1 98 ? -17.690 -2.562 -0.095 1.00 77.75 98 ASN A N 1
ATOM 828 C CA . ASN A 1 98 ? -18.641 -2.120 0.927 1.00 77.75 98 ASN A CA 1
ATOM 829 C C . ASN A 1 98 ? -18.262 -2.627 2.321 1.00 77.75 98 ASN A C 1
ATOM 831 O O . ASN A 1 98 ? -19.142 -2.904 3.135 1.00 77.75 98 ASN A O 1
ATOM 835 N N . LYS A 1 99 ? -16.968 -2.850 2.589 1.00 83.25 99 LYS A N 1
ATOM 836 C CA . LYS A 1 99 ? -16.501 -3.357 3.882 1.00 83.25 99 LYS A CA 1
ATOM 837 C C . LYS A 1 99 ? -15.599 -2.371 4.613 1.00 83.25 99 LYS A C 1
ATOM 839 O O . LYS A 1 99 ? -14.815 -1.615 4.039 1.00 83.25 99 LYS A O 1
ATOM 844 N N . CYS A 1 100 ? -15.687 -2.443 5.931 1.00 84.06 100 CYS A N 1
ATOM 845 C CA . CYS A 1 100 ? -14.883 -1.705 6.886 1.00 84.06 100 CYS A CA 1
ATOM 846 C C . CYS A 1 100 ? -13.965 -2.669 7.631 1.00 84.06 100 CYS A C 1
ATOM 848 O O . CYS A 1 100 ? -14.390 -3.742 8.060 1.00 84.06 100 CYS A O 1
ATOM 850 N N . TYR A 1 101 ? -12.706 -2.278 7.813 1.00 82.69 101 TYR A N 1
ATOM 851 C CA . TYR A 1 101 ? -11.677 -3.130 8.398 1.00 82.69 101 TYR A CA 1
ATOM 852 C C . TYR A 1 101 ? -11.094 -2.546 9.665 1.00 82.69 101 TYR A C 1
ATOM 854 O O . TYR A 1 101 ? -10.767 -1.361 9.733 1.00 82.69 101 TYR A O 1
ATOM 862 N N . SER A 1 102 ? -10.862 -3.416 10.642 1.00 81.06 102 SER A N 1
ATOM 863 C CA . SER A 1 102 ? -10.132 -3.066 11.850 1.00 81.06 102 SER A CA 1
ATOM 864 C C . SER A 1 102 ? -8.691 -2.641 11.546 1.00 81.06 102 SER A C 1
ATOM 866 O O . SER A 1 102 ? -7.937 -3.397 10.929 1.00 81.06 102 SER A O 1
ATOM 868 N N . PHE A 1 103 ? -8.266 -1.492 12.066 1.00 70.88 103 PHE A N 1
ATOM 869 C CA . PHE A 1 103 ? -6.886 -1.021 11.971 1.00 70.88 103 PHE A CA 1
ATOM 870 C C . PHE A 1 103 ? -6.272 -0.860 13.365 1.00 70.88 103 PHE A C 1
ATOM 872 O O . PHE A 1 103 ? -6.607 0.043 14.133 1.00 70.88 103 PHE A O 1
ATOM 879 N N . GLY A 1 104 ? -5.382 -1.786 13.736 1.00 69.75 104 GLY A N 1
ATOM 880 C CA . GLY A 1 104 ? -4.695 -1.819 15.036 1.00 69.75 104 GLY A CA 1
ATOM 881 C C . GLY A 1 104 ? -5.566 -2.190 16.252 1.00 69.75 104 GLY A C 1
ATOM 882 O O . GLY A 1 104 ? -5.029 -2.641 17.262 1.00 69.75 104 GLY A O 1
ATOM 883 N N . SER A 1 105 ? -6.891 -2.031 16.178 1.00 75.44 105 SER A N 1
ATOM 884 C CA . SER A 1 105 ? -7.880 -2.482 17.168 1.00 75.44 105 SER A CA 1
ATOM 885 C C . SER A 1 105 ? -9.178 -2.863 16.459 1.00 75.44 105 SER A C 1
ATOM 887 O O . SER A 1 105 ? -9.544 -2.203 15.493 1.00 75.44 105 SER A O 1
ATOM 889 N N . ARG A 1 106 ? -9.917 -3.861 16.968 1.00 79.44 106 ARG A N 1
ATOM 890 C CA . ARG A 1 106 ? -11.238 -4.239 16.420 1.00 79.44 106 ARG A CA 1
ATOM 891 C C . ARG A 1 106 ? -12.263 -3.107 16.448 1.00 79.44 106 ARG A C 1
ATOM 893 O O . ARG A 1 106 ? -13.161 -3.087 15.626 1.00 79.44 106 ARG A O 1
ATOM 900 N N . LEU A 1 107 ? -12.107 -2.177 17.388 1.00 77.94 107 LEU A N 1
ATOM 901 C CA . LEU A 1 107 ? -13.007 -1.036 17.568 1.00 77.94 107 LEU A CA 1
ATOM 902 C C . LEU A 1 107 ? -12.765 0.085 16.551 1.00 77.94 107 LEU A C 1
ATOM 904 O O . LEU A 1 107 ? -13.642 0.898 16.311 1.00 77.94 107 LEU A O 1
ATOM 908 N N . ILE A 1 108 ? -11.556 0.177 15.994 1.00 77.31 108 ILE A N 1
ATOM 909 C CA . ILE A 1 108 ? -11.192 1.263 15.082 1.00 77.31 108 ILE A CA 1
ATOM 910 C C . ILE A 1 108 ? -11.291 0.705 13.676 1.00 77.31 108 ILE A C 1
ATOM 912 O O . ILE A 1 108 ? -10.422 -0.070 13.273 1.00 77.31 108 ILE A O 1
ATOM 916 N N . LYS A 1 109 ? -12.336 1.097 12.950 1.00 80.88 109 LYS A N 1
ATOM 917 C CA . LYS A 1 109 ? -12.590 0.616 11.594 1.00 80.88 109 LYS A CA 1
ATOM 918 C C . LYS A 1 109 ? -12.364 1.722 10.570 1.00 80.88 109 LYS A C 1
ATOM 920 O O . LYS A 1 109 ? -12.724 2.876 10.796 1.00 80.88 109 LYS A O 1
ATOM 925 N N . LEU A 1 110 ? -11.718 1.356 9.468 1.00 79.88 110 LEU A N 1
ATOM 926 C CA . LEU A 1 110 ? -11.451 2.212 8.315 1.00 79.88 110 LEU A CA 1
ATOM 927 C C . LEU A 1 110 ? -12.210 1.671 7.103 1.00 79.88 110 LEU A C 1
ATOM 929 O O . LEU A 1 110 ? -12.324 0.452 6.948 1.00 79.88 110 LEU A O 1
ATOM 933 N N . ARG A 1 111 ? -12.666 2.566 6.219 1.00 79.25 111 ARG A N 1
ATOM 934 C CA . ARG A 1 111 ? -13.210 2.164 4.912 1.00 79.25 111 ARG A CA 1
ATOM 935 C C . ARG A 1 111 ? -12.142 1.476 4.097 1.00 79.25 111 ARG A C 1
ATOM 937 O O . ARG A 1 111 ? -11.020 1.984 4.000 1.00 79.25 111 ARG A O 1
ATOM 944 N N . TRP A 1 112 ? -12.519 0.385 3.444 1.00 81.06 112 TRP A N 1
ATOM 945 C CA . TRP A 1 112 ? -11.653 -0.254 2.468 1.00 81.06 112 TRP A CA 1
ATOM 946 C C . TRP A 1 112 ? -11.216 0.724 1.372 1.00 81.06 112 TRP A C 1
ATOM 948 O O . TRP A 1 112 ? -10.027 0.829 1.091 1.00 81.06 112 TRP A O 1
ATOM 958 N N . TRP A 1 113 ? -12.140 1.530 0.847 1.00 77.12 113 TRP A N 1
ATOM 959 C CA . TRP A 1 113 ? -11.836 2.520 -0.188 1.00 77.12 113 TRP A CA 1
ATOM 960 C C . TRP A 1 113 ? -10.784 3.557 0.246 1.00 77.12 113 TRP A C 1
ATOM 962 O O . TRP A 1 113 ? -9.875 3.922 -0.504 1.00 77.12 113 TRP A O 1
ATOM 972 N N . ASP A 1 114 ? -10.857 4.018 1.499 1.00 77.94 114 ASP A N 1
ATOM 973 C CA . ASP A 1 114 ? -9.869 4.948 2.049 1.00 77.94 114 ASP A CA 1
ATOM 974 C C . ASP A 1 114 ? -8.486 4.309 2.201 1.00 77.94 114 ASP A C 1
ATOM 976 O O . ASP A 1 114 ? -7.472 4.987 1.994 1.00 77.94 114 ASP A O 1
ATOM 980 N N . PHE A 1 115 ? -8.457 3.028 2.566 1.00 78.25 115 PHE A N 1
ATOM 981 C CA . PHE A 1 115 ? -7.243 2.233 2.672 1.00 78.25 115 PHE A CA 1
ATOM 982 C C . PHE A 1 115 ? -6.622 1.974 1.294 1.00 78.25 115 PHE A C 1
ATOM 984 O O . PHE A 1 115 ? -5.448 2.284 1.098 1.00 78.25 115 PHE A O 1
ATOM 991 N N . GLU A 1 116 ? -7.413 1.508 0.326 1.00 80.00 116 GLU A N 1
ATOM 992 C CA . GLU A 1 116 ? -6.998 1.259 -1.059 1.00 80.00 116 GLU A CA 1
ATOM 993 C C . GLU A 1 116 ? -6.372 2.514 -1.677 1.00 80.00 116 GLU A C 1
ATOM 995 O O . GLU A 1 116 ? -5.266 2.478 -2.217 1.00 80.00 116 GLU A O 1
ATOM 1000 N N . ARG A 1 117 ? -7.033 3.668 -1.530 1.00 80.19 117 ARG A N 1
ATOM 1001 C CA . ARG A 1 117 ? -6.539 4.941 -2.062 1.00 80.19 117 ARG A CA 1
ATOM 1002 C C . ARG A 1 117 ? -5.194 5.351 -1.463 1.00 80.19 117 ARG A C 1
ATOM 1004 O O . ARG A 1 117 ? -4.347 5.891 -2.175 1.00 80.19 117 ARG A O 1
ATOM 1011 N N . GLU A 1 118 ? -4.985 5.156 -0.160 1.00 79.94 118 GLU A N 1
ATOM 1012 C CA . GLU A 1 118 ? -3.683 5.445 0.453 1.00 79.94 118 GLU A CA 1
ATOM 1013 C C . GLU A 1 118 ? -2.621 4.421 0.045 1.00 79.94 118 GLU A C 1
ATOM 1015 O O . GLU A 1 118 ? -1.475 4.812 -0.184 1.00 79.94 118 GLU A O 1
ATOM 1020 N N . LEU A 1 119 ? -2.996 3.153 -0.119 1.00 81.69 119 LEU A N 1
ATOM 1021 C CA . LEU A 1 119 ? -2.101 2.099 -0.582 1.00 81.69 119 LEU A CA 1
ATOM 1022 C C . LEU A 1 119 ? -1.632 2.360 -2.019 1.00 81.69 119 LEU A C 1
ATOM 1024 O O . LEU A 1 119 ? -0.430 2.345 -2.271 1.00 81.69 119 LEU A O 1
ATOM 1028 N N . ASN A 1 120 ? -2.533 2.720 -2.936 1.00 84.31 120 ASN A N 1
ATOM 1029 C CA . ASN A 1 120 ? -2.184 3.086 -4.315 1.00 84.31 120 ASN A CA 1
ATOM 1030 C C . ASN A 1 120 ? -1.209 4.275 -4.357 1.00 84.31 120 ASN A C 1
ATOM 1032 O O . ASN A 1 120 ? -0.209 4.251 -5.075 1.00 84.31 120 ASN A O 1
ATOM 1036 N N . LYS A 1 121 ? -1.430 5.297 -3.516 1.00 85.19 121 LYS A N 1
ATOM 1037 C CA . LYS A 1 121 ? -0.478 6.412 -3.361 1.00 85.19 121 LYS A CA 1
ATOM 1038 C C . LYS A 1 121 ? 0.876 5.949 -2.816 1.00 85.19 121 LYS A C 1
ATOM 1040 O O . LYS A 1 121 ? 1.896 6.530 -3.182 1.00 85.19 121 LYS A O 1
ATOM 1045 N N . MET A 1 122 ? 0.905 4.965 -1.914 1.00 85.12 122 MET A N 1
ATOM 1046 C CA . MET A 1 122 ? 2.155 4.389 -1.410 1.00 85.12 122 MET A CA 1
ATOM 1047 C C . MET A 1 122 ? 2.893 3.611 -2.501 1.00 85.12 122 MET A C 1
ATOM 1049 O O . MET A 1 122 ? 4.091 3.830 -2.651 1.00 85.12 122 MET A O 1
ATOM 1053 N N . LEU A 1 123 ? 2.199 2.793 -3.299 1.00 87.31 123 LEU A N 1
ATOM 1054 C CA . LEU A 1 123 ? 2.798 2.045 -4.413 1.00 87.31 123 LEU A CA 1
ATOM 1055 C C . LEU A 1 123 ? 3.484 2.975 -5.418 1.00 87.31 123 LEU A C 1
ATOM 1057 O O . LEU A 1 123 ? 4.642 2.750 -5.757 1.00 87.31 123 LEU A O 1
ATOM 1061 N N . ILE A 1 124 ? 2.829 4.073 -5.814 1.00 89.00 124 ILE A N 1
ATOM 1062 C CA . ILE A 1 124 ? 3.426 5.072 -6.718 1.00 89.00 124 ILE A CA 1
ATOM 1063 C C . ILE A 1 124 ? 4.712 5.657 -6.117 1.00 89.00 124 ILE A C 1
ATOM 1065 O O . ILE A 1 124 ? 5.740 5.726 -6.786 1.00 89.00 124 ILE A O 1
ATOM 1069 N N . LYS A 1 125 ? 4.688 6.047 -4.836 1.00 88.25 125 LYS A N 1
ATOM 1070 C CA . LYS A 1 125 ? 5.875 6.602 -4.164 1.00 88.25 125 LYS A CA 1
ATOM 1071 C C . LYS A 1 125 ? 7.012 5.592 -4.068 1.00 88.25 125 LYS A C 1
ATOM 1073 O O . LYS A 1 125 ? 8.158 5.965 -4.292 1.00 88.25 125 LYS A O 1
ATOM 1078 N N . ILE A 1 126 ? 6.703 4.337 -3.746 1.00 88.69 126 ILE A N 1
ATOM 1079 C CA . ILE A 1 126 ? 7.687 3.251 -3.693 1.00 88.69 126 ILE A CA 1
ATOM 1080 C C . ILE A 1 126 ? 8.285 3.026 -5.084 1.00 88.69 126 ILE A C 1
ATOM 1082 O O . ILE A 1 126 ? 9.502 2.933 -5.198 1.00 88.69 126 ILE A O 1
ATOM 1086 N N . SER A 1 127 ? 7.466 3.026 -6.140 1.00 89.94 127 SER A N 1
ATOM 1087 C CA . SER A 1 127 ? 7.937 2.922 -7.526 1.00 89.94 127 SER A CA 1
ATOM 1088 C C . SER A 1 127 ? 8.922 4.038 -7.880 1.00 89.94 127 SER A C 1
ATOM 1090 O O . SER A 1 127 ? 9.980 3.765 -8.442 1.00 89.94 127 SER A O 1
ATOM 1092 N N . ILE A 1 128 ? 8.606 5.287 -7.514 1.00 89.06 128 ILE A N 1
ATOM 1093 C CA . ILE A 1 128 ? 9.496 6.436 -7.734 1.00 89.06 128 ILE A CA 1
ATOM 1094 C C . ILE A 1 128 ? 10.806 6.240 -6.966 1.00 89.06 128 ILE A C 1
ATOM 1096 O O . ILE A 1 128 ? 11.872 6.323 -7.568 1.00 89.06 128 ILE A O 1
ATOM 1100 N N . ILE A 1 129 ? 10.748 5.910 -5.671 1.00 89.44 129 ILE A N 1
ATOM 1101 C CA . ILE A 1 129 ? 11.947 5.666 -4.855 1.00 89.44 129 ILE A CA 1
ATOM 1102 C C . ILE A 1 129 ? 12.817 4.583 -5.499 1.00 89.44 129 ILE A C 1
ATOM 1104 O O . ILE A 1 129 ? 13.993 4.828 -5.749 1.00 89.44 129 ILE A O 1
ATOM 1108 N N . LEU A 1 130 ? 12.251 3.418 -5.823 1.00 90.75 130 LEU A N 1
ATOM 1109 C CA . LEU A 1 130 ? 12.998 2.321 -6.439 1.00 90.75 130 LEU A CA 1
ATOM 1110 C C . LEU A 1 130 ? 13.628 2.733 -7.774 1.00 90.75 130 LEU A C 1
ATOM 1112 O O . LEU A 1 130 ? 14.774 2.377 -8.028 1.00 90.75 130 LEU A O 1
ATOM 1116 N N . SER A 1 131 ? 12.930 3.524 -8.594 1.00 89.88 131 SER A N 1
ATOM 1117 C CA . SER A 1 131 ? 13.497 4.029 -9.849 1.00 89.88 131 SER A CA 1
ATOM 1118 C C . SER A 1 131 ? 14.672 4.992 -9.636 1.00 89.88 131 SER A C 1
ATOM 1120 O O . SER A 1 131 ? 15.652 4.913 -10.372 1.00 89.88 131 SER A O 1
ATOM 1122 N N . ILE A 1 132 ? 14.625 5.849 -8.605 1.00 87.25 132 ILE A N 1
ATOM 1123 C CA . ILE A 1 132 ? 15.748 6.727 -8.234 1.00 87.25 132 ILE A CA 1
ATOM 1124 C C . ILE A 1 132 ? 16.944 5.887 -7.785 1.00 87.25 132 ILE A C 1
ATOM 1126 O O . ILE A 1 132 ? 18.070 6.139 -8.201 1.00 87.25 132 ILE A O 1
ATOM 1130 N N . TRP A 1 133 ? 16.714 4.876 -6.947 1.00 87.81 133 TRP A N 1
ATOM 1131 C CA . TRP A 1 133 ? 17.784 3.991 -6.487 1.00 87.81 133 TRP A CA 1
ATOM 1132 C C . TRP A 1 133 ? 18.417 3.220 -7.642 1.00 87.81 133 TRP A C 1
ATOM 1134 O O . TRP A 1 133 ? 19.640 3.157 -7.728 1.00 87.81 133 TRP A O 1
ATOM 1144 N N . LEU A 1 134 ? 17.602 2.699 -8.561 1.00 86.25 134 LEU A N 1
ATOM 1145 C CA . LEU A 1 134 ? 18.077 2.042 -9.776 1.00 86.25 134 LEU A CA 1
ATOM 1146 C C . LEU A 1 134 ? 18.947 2.991 -10.623 1.00 86.25 134 LEU A C 1
ATOM 1148 O O . LEU A 1 134 ? 20.008 2.593 -11.098 1.00 86.25 134 LEU A O 1
ATOM 1152 N N . TYR A 1 135 ? 18.536 4.257 -10.745 1.00 82.31 135 TYR A N 1
ATOM 1153 C CA . TYR A 1 135 ? 19.286 5.300 -11.453 1.00 82.31 135 TYR A CA 1
ATOM 1154 C C . TYR A 1 135 ? 20.636 5.575 -10.804 1.00 82.31 135 TYR A C 1
ATOM 1156 O O . TYR A 1 135 ? 21.660 5.574 -11.481 1.00 82.31 135 TYR A O 1
ATOM 1164 N N . ILE A 1 136 ? 20.654 5.734 -9.481 1.00 79.75 136 ILE A N 1
ATOM 1165 C CA . ILE A 1 136 ? 21.882 5.945 -8.714 1.00 79.75 136 ILE A CA 1
ATOM 1166 C C . ILE A 1 136 ? 22.831 4.748 -8.874 1.00 79.75 136 ILE A C 1
ATOM 1168 O O . ILE A 1 136 ? 24.023 4.936 -9.107 1.00 79.75 136 ILE A O 1
ATOM 1172 N N . VAL A 1 137 ? 22.318 3.517 -8.790 1.00 81.06 137 VAL A N 1
ATOM 1173 C CA . VAL A 1 137 ? 23.127 2.301 -8.957 1.00 81.06 137 VAL A CA 1
ATOM 1174 C C . VAL A 1 137 ? 23.761 2.251 -10.347 1.00 81.06 137 VAL A C 1
ATOM 1176 O O . VAL A 1 137 ? 24.975 2.079 -10.441 1.00 81.06 137 VAL A O 1
ATOM 1179 N N . PHE A 1 138 ? 22.992 2.450 -11.423 1.00 75.44 138 PHE A N 1
ATOM 1180 C CA . PHE A 1 138 ? 23.567 2.440 -12.773 1.00 75.44 138 PHE A CA 1
ATOM 1181 C C . PHE A 1 138 ? 24.522 3.594 -13.021 1.00 75.44 138 PHE A C 1
ATOM 1183 O O . PHE A 1 138 ? 25.556 3.395 -13.655 1.00 75.44 138 PHE A O 1
ATOM 1190 N N . TYR A 1 139 ? 24.234 4.761 -12.454 1.00 71.31 139 TYR A N 1
ATOM 1191 C CA . TYR A 1 139 ? 25.150 5.887 -12.471 1.00 71.31 139 TYR A CA 1
ATOM 1192 C C . TYR A 1 139 ? 26.530 5.506 -11.890 1.00 71.31 139 TYR A C 1
ATOM 1194 O O . TYR A 1 139 ? 27.552 5.746 -12.534 1.00 71.31 139 TYR A O 1
ATOM 1202 N N . PHE A 1 140 ? 26.577 4.846 -10.726 1.00 70.81 140 PHE A N 1
ATOM 1203 C CA . PHE A 1 140 ? 27.838 4.418 -10.102 1.00 70.81 140 PHE A CA 1
ATOM 1204 C C . PHE A 1 140 ? 28.506 3.228 -10.803 1.00 70.81 140 PHE A C 1
ATOM 1206 O O . PHE A 1 140 ? 29.731 3.172 -10.869 1.00 70.81 140 PHE A O 1
ATOM 1213 N N . ILE A 1 141 ? 27.737 2.289 -11.363 1.00 70.19 141 ILE A N 1
ATOM 1214 C CA . ILE A 1 141 ? 28.297 1.175 -12.148 1.00 70.19 141 ILE A CA 1
ATOM 1215 C C . ILE A 1 141 ? 29.000 1.704 -13.403 1.00 70.19 141 ILE A C 1
ATOM 1217 O O . ILE A 1 141 ? 30.088 1.243 -13.748 1.00 70.19 141 ILE A O 1
ATOM 1221 N N . GLN A 1 142 ? 28.394 2.681 -14.081 1.00 65.50 142 GLN A N 1
ATOM 1222 C CA . GLN A 1 142 ? 28.958 3.261 -15.297 1.00 65.50 142 GLN A CA 1
ATOM 1223 C C . GLN A 1 142 ? 30.140 4.202 -15.019 1.00 65.50 142 GLN A C 1
ATOM 1225 O O . GLN A 1 142 ? 30.978 4.396 -15.901 1.00 65.50 142 GLN A O 1
ATOM 1230 N N . LYS A 1 143 ? 30.242 4.787 -13.816 1.00 61.78 143 LYS A N 1
ATOM 1231 C CA . LYS A 1 143 ? 31.269 5.787 -13.489 1.00 61.78 143 LYS A CA 1
ATOM 1232 C C . LYS A 1 143 ? 32.060 5.415 -12.241 1.00 61.78 143 LYS A C 1
ATOM 1234 O O . LYS A 1 143 ? 31.605 5.594 -11.118 1.00 61.78 143 LYS A O 1
ATOM 1239 N N . ARG A 1 144 ? 33.297 4.956 -12.462 1.00 51.53 144 ARG A N 1
ATOM 1240 C CA . ARG A 1 144 ? 34.207 4.475 -11.410 1.00 51.53 144 ARG A CA 1
ATOM 1241 C C . ARG A 1 144 ? 34.618 5.536 -10.371 1.00 51.53 144 ARG A C 1
ATOM 1243 O O . ARG A 1 144 ? 34.879 5.130 -9.249 1.00 51.53 144 ARG A O 1
ATOM 1250 N N . ASN A 1 145 ? 34.611 6.843 -10.682 1.00 53.81 145 ASN A N 1
ATOM 1251 C CA . ASN A 1 145 ? 35.021 7.913 -9.751 1.00 53.81 145 ASN A CA 1
ATOM 1252 C C . ASN A 1 145 ? 34.024 9.094 -9.726 1.00 53.81 145 ASN A C 1
ATOM 1254 O O . ASN A 1 145 ? 33.759 9.715 -10.752 1.00 53.81 145 ASN A O 1
ATOM 1258 N N . PHE A 1 146 ? 33.501 9.430 -8.539 1.00 54.41 146 PHE A N 1
ATOM 1259 C CA . PHE A 1 146 ? 32.496 10.488 -8.320 1.00 54.41 146 PHE A CA 1
ATOM 1260 C C . PHE A 1 146 ? 33.068 11.919 -8.375 1.00 54.41 146 PHE A C 1
ATOM 1262 O O . PHE A 1 146 ? 32.366 12.844 -8.777 1.00 54.41 146 PHE A O 1
ATOM 1269 N N . PHE A 1 147 ? 34.330 12.106 -7.972 1.00 54.47 147 PHE A N 1
ATOM 1270 C CA . PHE A 1 147 ? 34.911 13.430 -7.697 1.00 54.47 147 PHE A CA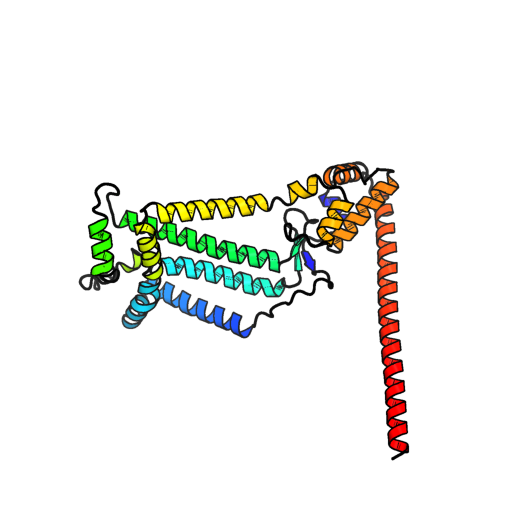 1
ATOM 1271 C C . PHE A 1 147 ? 35.773 14.017 -8.825 1.00 54.47 147 PHE A C 1
ATOM 1273 O O . PHE A 1 147 ? 36.015 15.217 -8.830 1.00 54.47 147 PHE A O 1
ATOM 1280 N N . GLU A 1 148 ? 36.211 13.210 -9.793 1.00 49.94 148 GLU A N 1
ATOM 1281 C CA . GLU A 1 148 ? 37.133 13.643 -10.865 1.00 49.94 148 GLU A CA 1
ATOM 1282 C C . GLU A 1 148 ? 36.416 14.012 -12.170 1.00 49.94 148 GLU A C 1
ATOM 1284 O O . GLU A 1 148 ? 37.036 14.163 -13.221 1.00 49.94 148 GLU A O 1
ATOM 1289 N N . TYR A 1 149 ? 35.089 14.093 -12.139 1.00 56.06 149 TYR A N 1
ATOM 1290 C CA . TYR A 1 149 ? 34.306 14.051 -13.357 1.00 56.06 149 TYR A CA 1
ATOM 1291 C C . TYR A 1 149 ? 33.918 15.438 -13.885 1.00 56.06 149 TYR A C 1
ATOM 1293 O O . TYR A 1 149 ? 33.301 16.230 -13.174 1.00 56.06 149 TYR A O 1
ATOM 1301 N N . ASP A 1 150 ? 34.225 15.707 -15.160 1.00 63.50 150 ASP A N 1
ATOM 1302 C CA . ASP A 1 150 ? 33.797 16.918 -15.869 1.00 63.50 150 ASP A CA 1
ATOM 1303 C C . ASP A 1 150 ? 32.312 16.825 -16.256 1.00 63.50 150 ASP A C 1
ATOM 1305 O O . ASP A 1 150 ? 31.904 16.341 -17.320 1.00 63.50 150 ASP A O 1
ATOM 1309 N N . TRP A 1 151 ? 31.490 17.270 -15.313 1.00 61.41 151 TRP A N 1
ATOM 1310 C CA . TRP A 1 151 ? 30.036 17.211 -15.355 1.00 61.41 151 TRP A CA 1
ATOM 1311 C C . TRP A 1 151 ? 29.414 17.956 -16.524 1.00 61.41 151 TRP A C 1
ATOM 1313 O O . TRP A 1 151 ? 28.463 17.457 -17.133 1.00 61.41 151 TRP A O 1
ATOM 1323 N N . ASN A 1 152 ? 29.970 19.116 -16.861 1.00 62.94 152 ASN A N 1
ATOM 1324 C CA . ASN A 1 152 ? 29.444 19.942 -17.935 1.00 62.94 152 ASN A CA 1
ATOM 1325 C C . ASN A 1 152 ? 29.619 19.235 -19.275 1.00 62.94 152 ASN A C 1
ATOM 1327 O O . ASN A 1 152 ? 28.663 19.140 -20.043 1.00 62.94 152 ASN A O 1
ATOM 1331 N N . ASN A 1 153 ? 30.788 18.639 -19.514 1.00 64.62 153 ASN A N 1
ATOM 1332 C CA . ASN A 1 153 ? 31.042 17.896 -20.744 1.00 64.62 153 ASN A CA 1
ATOM 1333 C C . ASN A 1 153 ? 30.198 16.624 -20.866 1.00 64.62 153 ASN A C 1
ATOM 1335 O O . ASN A 1 153 ? 29.826 16.236 -21.973 1.00 64.62 153 ASN A O 1
ATOM 1339 N N . TYR A 1 154 ? 29.849 15.964 -19.766 1.00 64.88 154 TYR A N 1
ATOM 1340 C CA . TYR A 1 154 ? 28.974 14.792 -19.819 1.00 64.88 154 TYR A CA 1
ATOM 1341 C C . TYR A 1 154 ? 27.530 15.116 -20.101 1.00 64.88 154 TYR A C 1
ATOM 1343 O O . TYR A 1 154 ? 26.950 14.496 -20.984 1.00 64.88 154 TYR A O 1
ATOM 1351 N N . LEU A 1 155 ? 26.955 16.058 -19.350 1.00 62.91 155 LEU A N 1
ATOM 1352 C CA . LEU A 1 155 ? 25.584 16.485 -19.585 1.00 62.91 155 LEU A CA 1
ATOM 1353 C C . LEU A 1 155 ? 25.490 17.012 -21.017 1.00 62.91 155 LEU A C 1
ATOM 1355 O O . LEU A 1 155 ? 24.644 16.549 -21.774 1.00 62.91 155 LEU A O 1
ATOM 1359 N N . TYR A 1 156 ? 26.447 17.842 -21.443 1.00 65.31 156 TYR A N 1
ATOM 1360 C CA . TYR A 1 156 ? 26.545 18.291 -22.827 1.00 65.31 156 TYR A CA 1
ATOM 1361 C C . TYR A 1 156 ? 26.591 17.123 -23.822 1.00 65.31 156 TYR A C 1
ATOM 1363 O O . TYR A 1 156 ? 25.770 17.078 -24.733 1.00 65.31 156 TYR A O 1
ATOM 1371 N N . ASN A 1 157 ? 27.475 16.135 -23.647 1.00 63.03 157 ASN A N 1
ATOM 1372 C CA . ASN A 1 157 ? 27.545 14.968 -24.536 1.00 63.03 157 ASN A CA 1
ATOM 1373 C C . ASN A 1 157 ? 26.263 14.116 -24.512 1.00 63.03 157 ASN A C 1
ATOM 1375 O O . ASN A 1 157 ? 25.871 13.589 -25.549 1.00 63.03 157 ASN A O 1
ATOM 1379 N N . LEU A 1 158 ? 25.594 13.992 -23.366 1.00 63.22 158 LEU A N 1
ATOM 1380 C CA . LEU A 1 158 ? 24.370 13.207 -23.206 1.00 63.22 158 LEU A CA 1
ATOM 1381 C C . LEU A 1 158 ? 23.170 13.888 -23.885 1.00 63.22 158 LEU A C 1
ATOM 1383 O O . LEU A 1 158 ? 22.364 13.205 -24.515 1.00 63.22 158 LEU A O 1
ATOM 1387 N N . PHE A 1 159 ? 23.090 15.223 -23.834 1.00 63.31 159 PHE A N 1
ATOM 1388 C CA . PHE A 1 159 ? 22.067 16.009 -24.534 1.00 63.31 159 PHE A CA 1
ATOM 1389 C C . PHE A 1 159 ? 22.363 16.196 -26.030 1.00 63.31 159 PHE A C 1
ATOM 1391 O O . PHE A 1 159 ? 21.429 16.215 -26.825 1.00 63.31 159 PHE A O 1
ATOM 1398 N N . THR A 1 160 ? 23.634 16.297 -26.436 1.00 61.88 160 THR A N 1
ATOM 1399 C CA . THR A 1 160 ? 24.015 16.518 -27.848 1.00 61.88 160 THR A CA 1
ATOM 1400 C C . THR A 1 160 ? 24.123 15.237 -28.668 1.00 61.88 160 THR A C 1
ATOM 1402 O O . THR A 1 160 ? 23.652 15.202 -29.800 1.00 61.88 160 THR A O 1
ATOM 1405 N N . LYS A 1 161 ? 24.719 14.170 -28.122 1.00 59.56 161 LYS A N 1
ATOM 1406 C CA . LYS A 1 161 ? 24.841 12.869 -28.810 1.00 59.56 161 LYS A CA 1
ATOM 1407 C C . LYS A 1 161 ? 23.643 11.959 -28.546 1.00 59.56 161 LYS A C 1
ATOM 1409 O O . LYS A 1 161 ? 23.455 10.979 -29.256 1.00 59.56 161 LYS A O 1
ATOM 1414 N N . GLY A 1 162 ? 22.818 12.313 -27.562 1.00 52.94 162 GLY A N 1
ATOM 1415 C CA . GLY A 1 162 ? 21.632 11.573 -27.163 1.00 52.94 162 GLY A CA 1
ATOM 1416 C C . GLY A 1 162 ? 21.957 10.338 -26.322 1.00 52.94 162 GLY A C 1
ATOM 1417 O O . GLY A 1 162 ? 22.940 9.632 -26.537 1.00 52.94 162 GLY A O 1
ATOM 1418 N N . TRP A 1 163 ? 21.074 10.039 -25.370 1.00 58.75 163 TRP A N 1
ATOM 1419 C CA . TRP A 1 163 ? 21.159 8.854 -24.508 1.00 58.75 163 TRP A CA 1
ATOM 1420 C C . TRP A 1 163 ? 21.141 7.524 -25.292 1.00 58.75 163 TRP A C 1
ATOM 1422 O O . TRP A 1 163 ? 21.744 6.539 -24.867 1.00 58.75 163 TRP A O 1
ATOM 1432 N N . TRP A 1 164 ? 20.534 7.514 -26.485 1.00 58.72 164 TRP A N 1
ATOM 1433 C CA . TRP A 1 164 ? 20.507 6.363 -27.398 1.00 58.72 164 TRP A CA 1
ATOM 1434 C C . TRP A 1 164 ? 21.906 5.903 -27.841 1.00 58.72 164 TRP A C 1
ATOM 1436 O O . TRP A 1 164 ? 22.094 4.724 -28.138 1.00 58.72 164 TRP A O 1
ATOM 1446 N N . ASN A 1 165 ? 22.901 6.797 -27.830 1.00 58.09 165 ASN A N 1
ATOM 1447 C CA . ASN A 1 165 ? 24.275 6.488 -28.225 1.00 58.09 165 ASN A CA 1
ATOM 1448 C C . ASN A 1 165 ? 24.969 5.533 -27.230 1.00 58.09 165 ASN A C 1
ATOM 1450 O O . ASN A 1 165 ? 25.874 4.796 -27.602 1.00 58.09 165 ASN A O 1
ATOM 1454 N N . ASN A 1 166 ? 24.501 5.482 -25.975 1.00 57.50 166 ASN A N 1
ATOM 1455 C CA . ASN A 1 166 ? 24.932 4.481 -24.989 1.00 57.50 166 ASN A CA 1
ATOM 1456 C C . ASN A 1 166 ? 24.144 3.164 -25.105 1.00 57.50 166 ASN A C 1
ATOM 1458 O O . ASN A 1 166 ? 24.557 2.141 -24.559 1.00 57.50 166 ASN A O 1
ATOM 1462 N N . PHE A 1 167 ? 23.002 3.203 -25.793 1.00 58.25 167 PHE A N 1
ATOM 1463 C CA . PHE A 1 167 ? 22.044 2.111 -25.945 1.00 58.25 167 PHE A CA 1
ATOM 1464 C C . PHE A 1 167 ? 22.372 1.212 -27.144 1.00 58.25 167 PHE A C 1
ATOM 1466 O O . PHE A 1 167 ? 22.127 0.008 -27.114 1.00 58.25 167 PHE A O 1
ATOM 1473 N N . ILE A 1 168 ? 22.943 1.811 -28.192 1.00 53.69 168 ILE A N 1
ATOM 1474 C CA . ILE A 1 168 ? 23.177 1.206 -29.501 1.00 53.69 168 ILE A CA 1
ATOM 1475 C C . ILE A 1 168 ? 24.692 1.159 -29.764 1.00 53.69 168 ILE A C 1
ATOM 1477 O O . ILE A 1 168 ? 25.227 1.897 -30.583 1.00 53.69 168 ILE A O 1
ATOM 1481 N N . ASP A 1 169 ? 25.414 0.274 -29.072 1.00 52.03 169 ASP A N 1
ATOM 1482 C CA . ASP A 1 169 ? 26.761 -0.111 -29.515 1.00 52.03 169 ASP A CA 1
ATOM 1483 C C . ASP A 1 169 ? 26.603 -1.222 -30.569 1.00 52.03 169 ASP A C 1
ATOM 1485 O O . ASP A 1 169 ? 26.631 -2.416 -30.266 1.00 52.03 169 ASP A O 1
ATOM 1489 N N . ILE A 1 170 ? 26.336 -0.819 -31.821 1.00 46.12 170 ILE A N 1
ATOM 1490 C CA . ILE A 1 170 ? 25.977 -1.707 -32.953 1.00 46.12 170 ILE A CA 1
ATOM 1491 C C . ILE A 1 170 ? 27.012 -2.822 -33.152 1.00 46.12 170 ILE A C 1
ATOM 1493 O O . ILE A 1 170 ? 26.673 -3.929 -33.562 1.00 46.12 170 ILE A O 1
ATOM 1497 N N . LYS A 1 171 ? 28.274 -2.562 -32.797 1.00 42.72 171 LYS A N 1
ATOM 1498 C CA . LYS A 1 1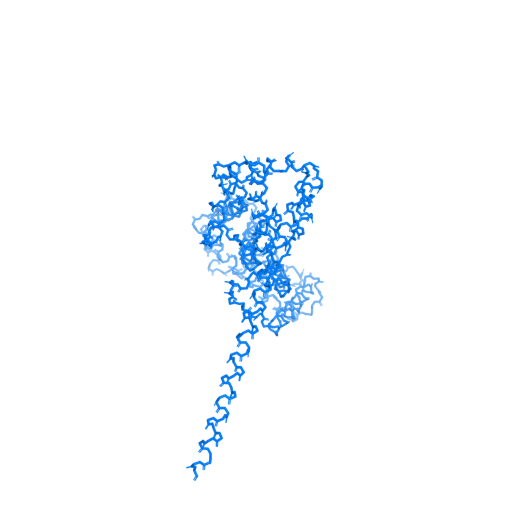71 ? 29.382 -3.514 -32.939 1.00 42.72 171 LYS A CA 1
ATOM 1499 C C . LYS A 1 171 ? 29.364 -4.665 -31.920 1.00 42.72 171 LYS A C 1
ATOM 1501 O O . LYS A 1 171 ? 30.136 -5.599 -32.083 1.00 42.72 171 LYS A O 1
ATOM 1506 N N . LYS A 1 172 ? 28.507 -4.625 -30.889 1.00 47.62 172 LYS A N 1
ATOM 1507 C CA . LYS A 1 172 ? 28.360 -5.680 -29.860 1.00 47.62 172 LYS A CA 1
ATOM 1508 C C . LYS A 1 172 ? 27.025 -6.428 -29.922 1.00 47.62 172 LYS A C 1
ATOM 1510 O O . LYS A 1 172 ? 26.718 -7.212 -29.029 1.00 47.62 172 LYS A O 1
ATOM 1515 N N . ILE A 1 173 ? 26.237 -6.223 -30.979 1.00 47.31 173 ILE A N 1
ATOM 1516 C CA . ILE A 1 173 ? 24.955 -6.922 -31.182 1.00 47.31 173 ILE A CA 1
ATOM 1517 C C . ILE A 1 173 ? 25.146 -8.452 -31.254 1.00 47.31 173 ILE A C 1
ATOM 1519 O O . ILE A 1 173 ? 24.232 -9.197 -30.916 1.00 47.31 173 ILE A O 1
ATOM 1523 N N . GLU A 1 174 ? 26.346 -8.926 -31.596 1.00 42.00 174 GLU A N 1
ATOM 1524 C CA . GLU A 1 174 ? 26.677 -10.355 -31.672 1.00 42.00 174 GLU A CA 1
ATOM 1525 C C . GLU A 1 174 ? 26.831 -11.054 -30.307 1.00 42.00 174 GLU A C 1
ATOM 1527 O O . GLU A 1 174 ? 26.788 -12.280 -30.257 1.00 42.00 174 GLU A O 1
ATOM 1532 N N . THR A 1 175 ? 26.968 -10.328 -29.187 1.00 42.25 175 THR A N 1
ATOM 1533 C CA . THR A 1 175 ? 27.182 -10.942 -27.857 1.00 42.25 175 THR A CA 1
ATOM 1534 C C . THR A 1 175 ? 25.957 -10.940 -26.938 1.00 42.25 175 THR A C 1
ATOM 1536 O O . THR A 1 175 ? 26.100 -11.215 -25.750 1.00 42.25 175 THR A O 1
ATOM 1539 N N . ASN A 1 176 ? 24.745 -10.663 -27.443 1.00 42.12 176 ASN A N 1
ATOM 1540 C CA . ASN A 1 176 ? 23.475 -10.652 -26.681 1.00 42.12 176 ASN A CA 1
ATOM 1541 C C . ASN A 1 176 ? 23.418 -9.723 -25.446 1.00 42.12 176 ASN A C 1
ATOM 1543 O O . ASN A 1 176 ? 22.381 -9.626 -24.792 1.00 42.12 176 ASN A O 1
ATOM 1547 N N . HIS A 1 177 ? 24.481 -8.983 -25.133 1.00 41.75 177 HIS A N 1
ATOM 1548 C CA . HIS A 1 177 ? 24.529 -8.049 -24.014 1.00 41.75 177 HIS A CA 1
ATOM 1549 C C . HIS A 1 177 ? 24.405 -6.618 -24.523 1.00 41.75 177 HIS A C 1
ATOM 1551 O O . HIS A 1 177 ? 25.366 -5.852 -24.571 1.00 41.75 177 HIS A O 1
ATOM 1557 N N . LEU A 1 178 ? 23.189 -6.245 -24.910 1.00 51.34 178 LEU A N 1
ATOM 1558 C CA . LEU A 1 178 ? 22.864 -4.839 -25.097 1.00 51.34 178 LEU A CA 1
ATOM 1559 C C . LEU A 1 178 ? 23.037 -4.098 -23.763 1.00 51.34 178 LEU A C 1
ATOM 1561 O O . LEU A 1 178 ? 22.586 -4.570 -22.717 1.00 51.34 178 LEU A O 1
ATOM 1565 N N . ASN A 1 179 ? 23.577 -2.878 -23.816 1.00 56.78 179 ASN A N 1
ATOM 1566 C CA . ASN A 1 179 ? 23.601 -1.935 -22.687 1.00 56.78 179 ASN A CA 1
ATOM 1567 C C . ASN A 1 179 ? 22.194 -1.560 -22.173 1.00 56.78 179 ASN A C 1
ATOM 1569 O O . ASN A 1 179 ? 22.084 -0.813 -21.206 1.00 56.78 179 ASN A O 1
ATOM 1573 N N . VAL A 1 180 ? 21.122 -2.091 -22.776 1.00 57.50 180 VAL A N 1
ATOM 1574 C CA . VAL A 1 180 ? 19.726 -2.009 -22.311 1.00 57.50 180 VAL A CA 1
ATOM 1575 C C . VAL A 1 180 ? 19.627 -2.280 -20.803 1.00 57.50 180 VAL A C 1
ATOM 1577 O O . VAL A 1 180 ? 18.933 -1.554 -20.093 1.00 57.50 180 VAL A O 1
ATOM 1580 N N . PHE A 1 181 ? 20.395 -3.254 -20.297 1.00 66.19 181 PHE A N 1
ATOM 1581 C CA . PHE A 1 181 ? 20.439 -3.633 -18.879 1.00 66.19 181 PHE A CA 1
ATOM 1582 C C . PHE A 1 181 ? 21.331 -2.753 -17.989 1.00 66.19 181 PHE A C 1
ATOM 1584 O O . PHE A 1 181 ? 21.428 -3.006 -16.791 1.00 66.19 181 PHE A O 1
ATOM 1591 N N . LEU A 1 182 ? 21.989 -1.731 -18.526 1.00 67.75 182 LEU A N 1
ATOM 1592 C CA . LEU A 1 182 ? 22.799 -0.789 -17.748 1.00 67.75 182 LEU A CA 1
ATOM 1593 C C . LEU A 1 182 ? 22.124 0.574 -17.614 1.00 67.75 182 LEU A C 1
ATOM 1595 O O . LEU A 1 182 ? 22.777 1.539 -17.237 1.00 67.75 182 LEU A O 1
ATOM 1599 N N . THR A 1 183 ? 20.833 0.670 -17.917 1.00 73.69 183 THR A N 1
ATOM 1600 C CA . THR A 1 183 ? 20.095 1.933 -17.886 1.00 73.69 183 THR A CA 1
ATOM 1601 C C . THR A 1 183 ? 18.779 1.796 -17.131 1.00 73.69 183 THR A C 1
ATOM 1603 O O . THR A 1 183 ? 18.238 0.692 -16.988 1.00 73.69 183 THR A O 1
ATOM 1606 N N . THR A 1 184 ? 18.228 2.919 -16.663 1.00 77.50 184 THR A N 1
ATOM 1607 C CA . THR A 1 184 ? 16.875 2.908 -16.085 1.00 77.50 184 THR A CA 1
ATOM 1608 C C . THR A 1 184 ? 15.774 3.083 -17.116 1.00 77.50 184 THR A C 1
ATOM 1610 O O . THR A 1 184 ? 14.611 2.904 -16.770 1.00 77.50 184 THR A O 1
ATOM 1613 N N . GLY A 1 185 ? 16.130 3.358 -18.371 1.00 79.75 185 GLY A N 1
ATOM 1614 C CA . GLY A 1 185 ? 15.200 3.647 -19.458 1.00 79.75 185 GLY A CA 1
ATOM 1615 C C . GLY A 1 185 ? 15.145 5.134 -19.771 1.00 79.75 185 GLY A C 1
ATOM 1616 O O . GLY A 1 185 ? 15.344 5.969 -18.888 1.00 79.75 185 GLY A O 1
ATOM 1617 N N . PHE A 1 186 ? 14.843 5.463 -21.027 1.00 79.00 186 PHE A N 1
ATOM 1618 C CA . PHE A 1 186 ? 14.928 6.826 -21.544 1.00 79.00 186 PHE A CA 1
ATOM 1619 C C . PHE A 1 186 ? 14.141 7.830 -20.700 1.00 79.00 186 PHE A C 1
ATOM 1621 O O . PHE A 1 186 ? 14.662 8.890 -20.368 1.00 79.00 186 PHE A O 1
ATOM 1628 N N . ILE A 1 187 ? 12.902 7.493 -20.327 1.00 82.06 187 ILE A N 1
ATOM 1629 C CA . ILE A 1 187 ? 12.025 8.411 -19.586 1.00 82.06 187 ILE A CA 1
ATOM 1630 C C . ILE A 1 187 ? 12.632 8.752 -18.222 1.00 82.06 187 ILE A C 1
ATOM 1632 O O . ILE A 1 187 ? 12.685 9.919 -17.832 1.00 82.06 187 ILE A O 1
ATOM 1636 N N . ILE A 1 188 ? 13.085 7.732 -17.493 1.00 83.75 188 ILE A N 1
ATOM 1637 C CA . ILE A 1 188 ? 13.585 7.887 -16.127 1.00 83.75 188 ILE A CA 1
ATOM 1638 C C . ILE A 1 188 ? 14.964 8.541 -16.132 1.00 83.75 188 ILE A C 1
ATOM 1640 O O . ILE A 1 188 ? 15.187 9.497 -15.388 1.00 83.75 188 ILE A O 1
ATOM 1644 N N . ASP A 1 189 ? 15.855 8.084 -17.013 1.00 77.25 189 ASP A N 1
ATOM 1645 C CA . ASP A 1 189 ? 17.176 8.677 -17.173 1.00 77.25 189 ASP A CA 1
ATOM 1646 C C . ASP A 1 18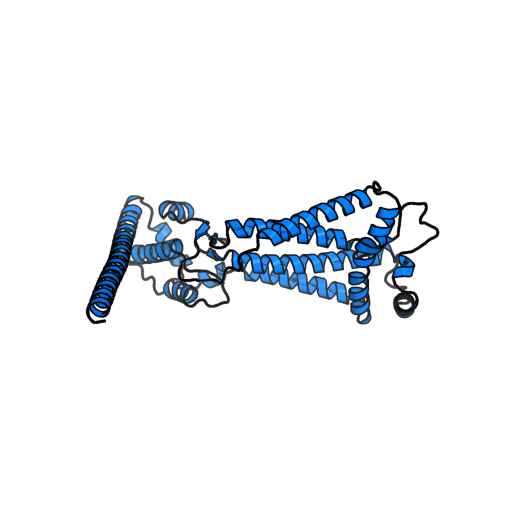9 ? 17.054 10.143 -17.606 1.00 77.25 189 ASP A C 1
ATOM 1648 O O . ASP A 1 189 ? 17.743 10.990 -17.048 1.00 77.25 189 ASP A O 1
ATOM 1652 N N . PHE A 1 190 ? 16.159 10.494 -18.536 1.00 78.94 190 PHE A N 1
ATOM 1653 C CA . PHE A 1 190 ? 15.933 11.890 -18.923 1.00 78.94 190 PHE A CA 1
ATOM 1654 C C . PHE A 1 190 ? 15.475 12.741 -17.733 1.00 78.94 190 PHE A C 1
ATOM 1656 O O . PHE A 1 190 ? 16.092 13.766 -17.441 1.00 78.94 190 PHE A O 1
ATOM 1663 N N . LEU A 1 191 ? 14.439 12.302 -17.009 1.00 82.81 191 LEU A N 1
ATOM 1664 C CA . LEU A 1 191 ? 13.909 13.032 -15.855 1.00 82.81 191 LEU A CA 1
ATOM 1665 C C . LEU A 1 191 ? 14.982 13.257 -14.783 1.00 82.81 191 LEU A C 1
ATOM 1667 O O . LEU A 1 191 ? 15.153 14.383 -14.313 1.00 82.81 191 LEU A O 1
ATOM 1671 N N . TYR A 1 192 ? 15.726 12.214 -14.407 1.00 80.44 192 TYR A N 1
ATOM 1672 C CA . TYR A 1 192 ? 16.733 12.326 -13.352 1.00 80.44 192 TYR A CA 1
ATOM 1673 C C . TYR A 1 192 ? 18.009 13.034 -13.800 1.00 80.44 192 TYR A C 1
ATOM 1675 O O . TYR A 1 192 ? 18.593 13.749 -12.987 1.00 80.44 192 TYR A O 1
ATOM 1683 N N . ASN A 1 193 ? 18.395 12.944 -15.075 1.00 75.38 193 ASN A N 1
ATOM 1684 C CA . ASN A 1 193 ? 19.478 13.763 -15.620 1.00 75.38 193 ASN A CA 1
ATOM 1685 C C . ASN A 1 193 ? 19.107 15.255 -15.590 1.00 75.38 193 ASN A C 1
ATOM 1687 O O . ASN A 1 193 ? 19.908 16.063 -15.121 1.00 75.38 193 ASN A O 1
ATOM 1691 N N . VAL A 1 194 ? 17.883 15.624 -15.995 1.00 76.88 194 VAL A N 1
ATOM 1692 C CA . VAL A 1 194 ? 17.386 17.010 -15.889 1.00 76.88 194 VAL A CA 1
ATOM 1693 C C . VAL A 1 194 ? 17.374 17.477 -14.432 1.00 76.88 194 VAL A C 1
ATOM 1695 O O . VAL A 1 194 ? 17.886 18.548 -14.123 1.00 76.88 194 VAL A O 1
ATOM 1698 N N . LEU A 1 195 ? 16.867 16.656 -13.510 1.00 75.75 195 LEU A N 1
ATOM 1699 C CA . LEU A 1 195 ? 16.888 16.957 -12.072 1.00 75.75 195 LEU A CA 1
ATOM 1700 C C . LEU A 1 195 ? 18.317 17.117 -11.527 1.00 75.75 195 LEU A C 1
ATOM 1702 O O . LEU A 1 195 ? 18.558 17.953 -10.657 1.00 75.75 195 LEU A O 1
ATOM 1706 N N . SER A 1 196 ? 19.270 16.345 -12.053 1.00 71.12 196 SER A N 1
ATOM 1707 C CA . SER A 1 196 ? 20.675 16.400 -11.646 1.00 71.12 196 SER A CA 1
ATOM 1708 C C . SER A 1 196 ? 21.439 17.622 -12.167 1.00 71.12 196 SER A C 1
ATOM 1710 O O . SER A 1 196 ? 22.502 17.919 -11.626 1.00 71.12 196 SER A O 1
ATOM 1712 N N . MET A 1 197 ? 20.897 18.366 -13.147 1.00 68.62 197 MET A N 1
ATOM 1713 C CA . MET A 1 197 ? 21.499 19.623 -13.624 1.00 68.62 197 MET A CA 1
ATOM 1714 C C . MET A 1 197 ? 21.612 20.679 -12.519 1.00 68.62 197 MET A C 1
ATOM 1716 O O . MET A 1 197 ? 22.507 21.516 -12.566 1.00 68.62 197 MET A O 1
ATOM 1720 N N . LEU A 1 198 ? 20.716 20.644 -11.527 1.00 68.75 198 LEU A N 1
ATOM 1721 C CA . LEU A 1 198 ? 20.796 21.518 -10.357 1.00 68.75 198 LEU A CA 1
ATOM 1722 C C . LEU A 1 198 ? 21.902 21.046 -9.408 1.00 68.75 198 LEU A C 1
ATOM 1724 O O . LEU A 1 198 ? 22.810 21.803 -9.087 1.00 68.75 198 LEU A O 1
ATOM 1728 N N . THR A 1 199 ? 21.820 19.787 -8.961 1.00 71.88 199 THR A N 1
ATOM 1729 C CA . THR A 1 199 ? 22.874 19.089 -8.209 1.00 71.88 199 THR A CA 1
ATOM 1730 C C . THR A 1 199 ? 22.730 17.574 -8.387 1.00 71.88 199 THR A C 1
ATOM 1732 O O . THR A 1 199 ? 21.623 17.040 -8.418 1.00 71.88 199 THR A O 1
ATOM 1735 N N . ILE A 1 200 ? 23.843 16.841 -8.400 1.00 65.56 200 ILE A N 1
ATOM 1736 C CA . ILE A 1 200 ? 23.862 15.364 -8.503 1.00 65.56 200 ILE A CA 1
ATOM 1737 C C . ILE A 1 200 ? 23.169 14.680 -7.324 1.00 65.56 200 ILE A C 1
ATOM 1739 O O . ILE A 1 200 ? 22.626 13.585 -7.451 1.00 65.56 200 ILE A O 1
ATOM 1743 N N . LEU A 1 201 ? 23.151 15.350 -6.174 1.00 76.00 201 LEU A N 1
ATOM 1744 C CA . LEU A 1 201 ? 22.470 14.876 -4.976 1.00 76.00 201 LEU A CA 1
ATOM 1745 C C . LEU A 1 201 ? 20.958 15.134 -5.015 1.00 76.00 201 LEU A C 1
ATOM 1747 O O . LEU A 1 201 ? 20.252 14.639 -4.143 1.00 76.00 201 LEU A O 1
ATOM 1751 N N . PHE A 1 202 ? 20.427 15.863 -6.003 1.00 78.56 202 PHE A N 1
ATOM 1752 C CA . PHE A 1 202 ? 19.012 16.234 -6.041 1.00 78.56 202 PHE A CA 1
ATOM 1753 C C . PHE A 1 202 ? 18.055 15.032 -6.164 1.00 78.56 202 PHE A C 1
ATOM 1755 O O . PHE A 1 202 ? 17.123 14.950 -5.360 1.00 78.56 202 PHE A O 1
ATOM 1762 N N . PRO A 1 203 ? 18.281 14.040 -7.056 1.00 79.06 203 PRO A N 1
ATOM 1763 C CA . PRO A 1 203 ? 17.478 12.813 -7.060 1.00 79.06 203 PRO A CA 1
ATOM 1764 C C . PRO A 1 203 ? 17.539 12.074 -5.713 1.00 79.06 203 PRO A C 1
ATOM 1766 O O . PRO A 1 203 ? 16.519 11.614 -5.197 1.00 79.06 203 PRO A O 1
ATOM 1769 N N . LEU A 1 204 ? 18.720 12.032 -5.086 1.00 81.75 204 LEU A N 1
ATOM 1770 C CA . LEU A 1 204 ? 18.914 11.416 -3.773 1.00 81.75 204 LEU A CA 1
ATOM 1771 C C . LEU A 1 204 ? 18.136 12.169 -2.678 1.00 81.75 204 LEU A C 1
ATOM 1773 O O . LEU A 1 204 ? 17.436 11.532 -1.890 1.00 81.75 204 LEU A O 1
ATOM 1777 N N . LEU A 1 205 ? 18.155 13.503 -2.671 1.00 85.44 205 LEU A N 1
ATOM 1778 C CA . LEU A 1 205 ? 17.359 14.337 -1.762 1.00 85.44 205 LEU A CA 1
ATOM 1779 C C . LEU A 1 205 ? 15.855 14.077 -1.922 1.00 85.44 205 LEU A C 1
ATOM 1781 O O . LEU A 1 205 ? 15.162 13.895 -0.920 1.00 85.44 205 LEU A O 1
ATOM 1785 N N . ILE A 1 206 ? 15.353 13.982 -3.158 1.00 85.00 206 ILE A N 1
ATOM 1786 C CA . ILE A 1 206 ? 13.948 13.635 -3.431 1.00 85.00 206 ILE A CA 1
ATOM 1787 C C . ILE A 1 206 ? 13.606 12.267 -2.833 1.00 85.00 206 ILE A C 1
ATOM 1789 O O . ILE A 1 206 ? 12.569 12.124 -2.180 1.00 85.00 206 ILE A O 1
ATOM 1793 N N . SER A 1 207 ? 14.482 11.270 -2.997 1.00 86.19 207 SER A N 1
ATOM 1794 C CA . SER A 1 207 ? 14.259 9.939 -2.422 1.00 86.19 207 SER A CA 1
ATOM 1795 C C . SER A 1 207 ? 14.176 9.976 -0.890 1.00 86.19 207 SER A C 1
ATOM 1797 O O . SER A 1 207 ? 13.259 9.386 -0.317 1.00 86.19 207 SER A O 1
ATOM 1799 N N . ILE A 1 208 ? 15.052 10.739 -0.224 1.00 87.62 208 ILE A N 1
ATOM 1800 C CA . ILE A 1 208 ? 15.052 10.910 1.235 1.00 87.62 208 ILE A CA 1
ATOM 1801 C C . ILE A 1 208 ? 13.763 11.597 1.693 1.00 87.62 208 ILE A C 1
ATOM 1803 O O . ILE A 1 208 ? 13.115 11.121 2.625 1.00 87.62 208 ILE A O 1
ATOM 1807 N N . ILE A 1 209 ? 13.345 12.674 1.021 1.00 88.75 209 ILE A N 1
ATOM 1808 C CA . ILE A 1 209 ? 12.098 13.385 1.334 1.00 88.75 209 ILE A CA 1
ATOM 1809 C C . ILE A 1 209 ? 10.898 12.438 1.209 1.00 88.75 209 ILE A C 1
ATOM 1811 O O . ILE A 1 209 ? 10.049 12.396 2.101 1.00 88.75 209 ILE A O 1
ATOM 1815 N N . LEU A 1 210 ? 10.830 11.632 0.146 1.00 87.75 210 LEU A N 1
ATOM 1816 C CA . LEU A 1 210 ? 9.752 10.659 -0.038 1.00 87.75 210 LEU A CA 1
ATOM 1817 C C . LEU A 1 210 ? 9.754 9.578 1.051 1.00 87.75 210 LEU A C 1
ATOM 1819 O O . LEU A 1 210 ? 8.683 9.253 1.570 1.00 87.75 210 LEU A O 1
ATOM 1823 N N . ILE A 1 211 ? 10.926 9.067 1.441 1.00 88.06 211 ILE A N 1
ATOM 1824 C CA . ILE A 1 211 ? 11.073 8.110 2.549 1.00 88.06 211 ILE A CA 1
ATOM 1825 C C . ILE A 1 211 ? 10.580 8.732 3.859 1.00 88.06 211 ILE A C 1
ATOM 1827 O O . ILE A 1 211 ? 9.760 8.126 4.551 1.00 88.06 211 ILE A O 1
ATOM 1831 N N . ILE A 1 212 ? 10.998 9.962 4.173 1.00 87.50 212 ILE A N 1
ATOM 1832 C CA . ILE A 1 212 ? 10.535 10.696 5.358 1.00 87.50 212 ILE A CA 1
ATOM 1833 C C . ILE A 1 212 ? 9.014 10.862 5.314 1.00 87.50 212 ILE A C 1
ATOM 1835 O O . ILE A 1 212 ? 8.347 10.580 6.304 1.00 87.50 212 ILE A O 1
ATOM 1839 N N . ILE A 1 213 ? 8.429 11.242 4.174 1.00 85.81 213 ILE A N 1
ATOM 1840 C CA . ILE A 1 213 ? 6.972 11.370 4.021 1.00 85.81 213 ILE A CA 1
ATOM 1841 C C . ILE A 1 213 ? 6.263 10.030 4.261 1.00 85.81 213 ILE A C 1
ATOM 1843 O O . ILE A 1 213 ? 5.195 10.012 4.876 1.00 85.81 213 ILE A O 1
ATOM 1847 N N . ILE A 1 214 ? 6.810 8.911 3.777 1.00 83.75 214 ILE A N 1
ATOM 1848 C CA . ILE A 1 214 ? 6.242 7.574 4.006 1.00 83.75 214 ILE A CA 1
ATOM 1849 C C . ILE A 1 214 ? 6.300 7.227 5.496 1.00 83.75 214 ILE A C 1
ATOM 1851 O O . ILE A 1 214 ? 5.273 6.864 6.070 1.00 83.75 214 ILE A O 1
ATOM 1855 N N . ILE A 1 215 ? 7.457 7.406 6.139 1.00 83.19 215 ILE A N 1
ATOM 1856 C CA . ILE A 1 215 ? 7.642 7.151 7.573 1.00 83.19 215 ILE A CA 1
ATOM 1857 C C . ILE A 1 215 ? 6.710 8.040 8.400 1.00 83.19 215 ILE A C 1
ATOM 1859 O O . ILE A 1 215 ? 6.009 7.542 9.280 1.00 83.19 215 ILE A O 1
ATOM 1863 N N . LEU A 1 216 ? 6.639 9.340 8.102 1.00 81.12 216 LEU A N 1
ATOM 1864 C CA . LEU A 1 216 ? 5.732 10.281 8.758 1.00 81.12 216 LEU A CA 1
ATOM 1865 C C . LEU A 1 216 ? 4.270 9.894 8.550 1.00 81.12 216 LEU A C 1
ATOM 1867 O O . LEU A 1 216 ? 3.497 9.963 9.494 1.00 81.12 216 LEU A O 1
ATOM 1871 N N . LYS A 1 217 ? 3.865 9.434 7.361 1.00 73.31 217 LYS A N 1
ATOM 1872 C CA . LYS A 1 217 ? 2.496 8.942 7.143 1.00 73.31 217 LYS A CA 1
ATOM 1873 C C . LYS A 1 217 ? 2.205 7.691 7.968 1.00 73.31 217 LYS A C 1
ATOM 1875 O O . LYS A 1 217 ? 1.208 7.677 8.684 1.00 73.31 217 LYS A O 1
ATOM 1880 N N . ILE A 1 218 ? 3.070 6.676 7.918 1.00 70.31 218 ILE A N 1
ATOM 1881 C CA . ILE A 1 218 ? 2.916 5.429 8.690 1.00 70.31 218 ILE A CA 1
ATOM 1882 C C . ILE A 1 218 ? 2.881 5.724 10.195 1.00 70.31 218 ILE A C 1
ATOM 1884 O O . ILE A 1 218 ? 2.088 5.145 10.935 1.00 70.31 218 ILE A O 1
ATOM 1888 N N . THR A 1 219 ? 3.702 6.662 10.666 1.00 65.44 219 THR A N 1
ATOM 1889 C CA . THR A 1 219 ? 3.731 7.05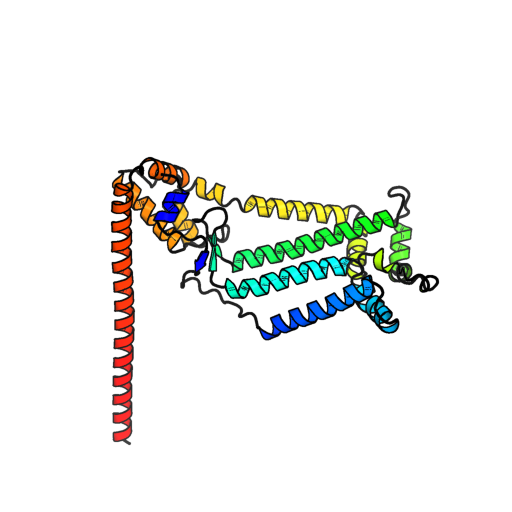2 12.079 1.00 65.44 219 THR A CA 1
ATOM 1890 C C . THR A 1 219 ? 2.573 7.976 12.468 1.00 65.44 219 THR A C 1
ATOM 1892 O O . THR A 1 219 ? 2.067 7.839 13.581 1.00 65.44 219 THR A O 1
ATOM 1895 N N . ASN A 1 220 ? 2.076 8.840 11.577 1.00 59.69 220 ASN A N 1
ATOM 1896 C CA . ASN A 1 220 ? 0.881 9.670 11.794 1.00 59.69 220 ASN A CA 1
ATOM 1897 C C . ASN A 1 220 ? -0.427 8.870 11.744 1.00 59.69 220 ASN A C 1
ATOM 1899 O O . ASN A 1 220 ? -1.419 9.304 12.327 1.00 59.69 220 ASN A O 1
ATOM 1903 N N . PHE A 1 221 ? -0.421 7.652 11.191 1.00 57.03 221 PHE A N 1
ATOM 1904 C CA . PHE A 1 221 ? -1.498 6.664 11.367 1.00 57.03 221 PHE A CA 1
ATOM 1905 C C . PHE A 1 221 ? -1.691 6.215 12.833 1.00 57.03 221 PHE A C 1
ATOM 1907 O O . PHE A 1 221 ? -2.554 5.386 13.127 1.00 57.03 221 PHE A O 1
ATOM 1914 N N . LYS A 1 222 ? -0.952 6.793 13.795 1.00 54.84 222 LYS A N 1
ATOM 1915 C CA . LYS A 1 222 ? -1.174 6.714 15.251 1.00 54.84 222 LYS A CA 1
ATOM 1916 C C . LYS A 1 222 ? -2.485 7.390 15.700 1.00 54.84 222 LYS A C 1
ATOM 1918 O O . LYS A 1 222 ? -2.519 8.166 16.656 1.00 54.84 222 LYS A O 1
ATOM 1923 N N . ILE A 1 223 ? -3.601 6.967 15.116 1.00 56.09 223 ILE A N 1
ATOM 1924 C CA . ILE A 1 223 ? -4.979 7.169 15.586 1.00 56.09 223 ILE A CA 1
ATOM 1925 C C . ILE A 1 223 ? -5.088 6.880 17.100 1.00 56.09 223 ILE A C 1
ATOM 1927 O O . ILE A 1 223 ? -5.735 7.600 17.862 1.00 56.09 223 ILE A O 1
ATOM 1931 N N . LYS A 1 224 ? -4.335 5.878 17.570 1.00 54.06 224 LYS A N 1
ATOM 1932 C CA . LYS A 1 224 ? -4.271 5.433 18.966 1.00 54.06 224 LYS A CA 1
ATOM 1933 C C . LYS A 1 224 ? -3.870 6.523 19.973 1.00 54.06 224 LYS A C 1
ATOM 1935 O O . LYS A 1 224 ? -4.202 6.372 21.144 1.00 54.06 224 LYS A O 1
ATOM 1940 N N . TYR A 1 225 ? -3.148 7.579 19.585 1.00 51.59 225 TYR A N 1
ATOM 1941 C CA . TYR A 1 225 ? -2.724 8.625 20.533 1.00 51.59 225 TYR A CA 1
ATOM 1942 C C . TYR A 1 225 ? -3.762 9.733 20.731 1.00 51.59 225 TYR A C 1
ATOM 1944 O O . TYR A 1 225 ? -3.892 10.210 21.857 1.00 51.59 225 TYR A O 1
ATOM 1952 N N . LYS A 1 226 ? -4.528 10.100 19.693 1.00 61.41 226 LYS A N 1
ATOM 1953 C CA . LYS A 1 226 ? -5.611 11.091 19.824 1.00 61.41 226 LYS A CA 1
ATOM 1954 C C . LYS A 1 226 ? -6.800 10.516 20.602 1.00 61.41 226 LYS A C 1
ATOM 1956 O O . LYS A 1 226 ? -7.202 11.105 21.598 1.00 61.41 226 LYS A O 1
ATOM 1961 N N . ILE A 1 227 ? -7.241 9.302 20.257 1.00 63.16 227 ILE A N 1
ATOM 1962 C CA . ILE A 1 227 ? -8.354 8.611 20.945 1.00 63.16 227 ILE A CA 1
ATOM 1963 C C . ILE A 1 227 ? -8.076 8.423 22.443 1.00 63.16 227 ILE A C 1
ATOM 1965 O O . ILE A 1 227 ? -8.972 8.497 23.273 1.00 63.16 227 ILE A O 1
ATOM 1969 N N . LYS A 1 228 ? -6.811 8.203 22.822 1.00 64.62 228 LYS A N 1
ATOM 1970 C CA . LYS A 1 228 ? -6.405 7.971 24.217 1.00 64.62 228 LYS A CA 1
ATOM 1971 C C . LYS A 1 228 ? -6.758 9.098 25.185 1.00 64.62 228 LYS A C 1
ATOM 1973 O O . LYS A 1 228 ? -6.843 8.817 26.379 1.00 64.62 228 LYS A O 1
ATOM 1978 N N . LYS A 1 229 ? -6.857 10.336 24.698 1.00 71.81 229 LYS A N 1
ATOM 1979 C CA . LYS A 1 229 ? -7.044 11.534 25.527 1.00 71.81 229 LYS A CA 1
ATOM 1980 C C . LYS A 1 229 ? -8.490 12.037 25.549 1.00 71.81 229 LYS A C 1
ATOM 1982 O O . LYS A 1 229 ? -8.810 12.817 26.432 1.00 71.81 229 LYS A O 1
ATOM 1987 N N . MET A 1 230 ? -9.324 11.593 24.611 1.00 75.25 230 MET A N 1
ATOM 1988 C CA . MET A 1 230 ? -10.720 12.024 24.472 1.00 75.25 230 MET A CA 1
ATOM 1989 C C . MET A 1 230 ? -11.628 11.249 25.432 1.00 75.25 230 MET A C 1
ATOM 1991 O O . MET A 1 230 ? -11.352 10.078 25.718 1.00 75.25 230 MET A O 1
ATOM 1995 N N . ASN A 1 231 ? -12.690 11.885 25.928 1.00 81.44 231 ASN A N 1
ATOM 1996 C CA . ASN A 1 231 ? -13.786 11.192 26.614 1.00 81.44 231 ASN A CA 1
ATOM 1997 C C . ASN A 1 231 ? -14.687 10.468 25.581 1.00 81.44 231 ASN A C 1
ATOM 1999 O O . ASN A 1 231 ? -14.420 10.514 24.377 1.00 81.44 231 ASN A O 1
ATOM 2003 N N . ILE A 1 232 ? -15.721 9.751 26.040 1.00 78.38 232 ILE A N 1
ATOM 2004 C CA . ILE A 1 232 ? -16.610 8.987 25.142 1.00 78.38 232 ILE A CA 1
ATOM 2005 C C . ILE A 1 232 ? -17.376 9.904 24.176 1.00 78.38 232 ILE A C 1
ATOM 2007 O O . ILE A 1 232 ? -17.406 9.605 22.987 1.00 78.38 232 ILE A O 1
ATOM 2011 N N . TYR A 1 233 ? -17.943 11.015 24.653 1.00 77.69 233 TYR A N 1
ATOM 2012 C CA . TYR A 1 233 ? -18.762 11.904 23.820 1.00 77.69 233 TYR A CA 1
ATOM 2013 C C . TYR A 1 233 ? -17.944 12.670 22.784 1.00 77.69 233 TYR A C 1
ATOM 2015 O O . TYR A 1 233 ? -18.354 12.753 21.633 1.00 77.69 233 TYR A O 1
ATOM 2023 N N . ASP A 1 234 ? -16.766 13.174 23.150 1.00 76.19 234 ASP A N 1
ATOM 2024 C CA . ASP A 1 234 ? -15.842 13.826 22.221 1.00 76.19 234 ASP A CA 1
ATOM 2025 C C . ASP A 1 234 ? -15.384 12.836 21.152 1.00 76.19 234 ASP A C 1
ATOM 2027 O O . ASP A 1 234 ? -15.263 13.186 19.980 1.00 76.19 234 ASP A O 1
ATOM 2031 N N . PHE A 1 235 ? -15.143 11.581 21.544 1.00 76.12 235 PHE A N 1
ATOM 2032 C CA . PHE A 1 235 ? -14.780 10.518 20.616 1.00 76.12 235 PHE A CA 1
ATOM 2033 C C . PHE A 1 235 ? -15.929 10.184 19.657 1.00 76.12 235 PHE A C 1
ATOM 2035 O O . PHE A 1 235 ? -15.716 10.144 18.446 1.00 76.12 235 PHE A O 1
ATOM 2042 N N . GLU A 1 236 ? -17.139 9.989 20.177 1.00 75.69 236 GLU A N 1
ATOM 2043 C CA . GLU A 1 236 ? -18.335 9.702 19.385 1.00 75.69 236 GLU A CA 1
ATOM 2044 C C . GLU A 1 236 ? -18.683 10.866 18.446 1.00 75.69 236 GLU A C 1
ATOM 2046 O O . GLU A 1 236 ? -18.876 10.655 17.251 1.00 75.69 236 GLU A O 1
ATOM 2051 N N . SER A 1 237 ? -18.668 12.100 18.955 1.00 74.12 237 SER A N 1
ATOM 2052 C CA . SER A 1 237 ? -18.889 13.336 18.199 1.00 74.12 237 SER A CA 1
ATOM 2053 C C . SER A 1 237 ? -17.849 13.520 17.095 1.00 74.12 237 SER A C 1
ATOM 2055 O O . SER A 1 237 ? -18.200 13.832 15.959 1.00 74.12 237 SER A O 1
ATOM 2057 N N . LEU A 1 238 ? -16.568 13.253 17.371 1.00 72.88 238 LEU A N 1
ATOM 2058 C CA . LEU A 1 238 ? -15.513 13.354 16.363 1.00 72.88 238 LEU A CA 1
ATOM 2059 C C . LEU A 1 238 ? -15.722 12.359 15.215 1.00 72.88 238 LEU A C 1
ATOM 2061 O O . LEU A 1 238 ? -15.483 12.707 14.055 1.00 72.88 238 LEU A O 1
ATOM 2065 N N . ILE A 1 239 ? -16.149 11.132 15.531 1.00 72.56 239 ILE A N 1
ATOM 2066 C CA . ILE A 1 239 ? -16.423 10.107 14.521 1.00 72.56 239 ILE A CA 1
ATOM 2067 C C . ILE A 1 239 ? -17.700 10.450 13.739 1.00 72.56 239 ILE A C 1
ATOM 2069 O O . ILE A 1 239 ? -17.690 10.383 12.509 1.00 72.56 239 ILE A O 1
ATOM 2073 N N . LYS A 1 240 ? -18.776 10.863 14.426 1.00 71.69 240 LYS A N 1
ATOM 2074 C CA . LYS A 1 240 ? -20.057 11.256 13.811 1.00 71.69 240 LYS A CA 1
ATOM 2075 C C . LYS A 1 240 ? -19.906 12.460 12.885 1.00 71.69 240 LYS A C 1
ATOM 2077 O O . LYS A 1 240 ? -20.395 12.432 11.761 1.00 71.69 240 LYS A O 1
ATOM 2082 N N . ASN A 1 241 ? -19.142 13.467 13.300 1.00 63.41 241 ASN A N 1
ATOM 2083 C CA . ASN A 1 241 ? -18.930 14.695 12.532 1.00 63.41 241 ASN A CA 1
ATOM 2084 C C . ASN A 1 241 ? -17.942 14.533 11.365 1.00 63.41 241 ASN A C 1
ATOM 2086 O O . ASN A 1 241 ? -17.509 15.533 10.794 1.00 63.41 241 ASN A O 1
ATOM 2090 N N . LYS A 1 242 ? -17.564 13.293 11.004 1.00 57.25 242 LYS A N 1
ATOM 2091 C CA . LYS A 1 242 ? -16.706 12.965 9.852 1.00 57.25 242 LYS A CA 1
ATOM 2092 C C . LYS A 1 242 ? -15.477 13.879 9.754 1.00 57.25 242 LYS A C 1
ATOM 2094 O O . LYS A 1 242 ? -15.085 14.269 8.653 1.00 57.25 242 LYS A O 1
ATOM 2099 N N . PHE A 1 243 ? -14.843 14.240 10.880 1.00 47.62 243 PHE A N 1
ATOM 2100 C CA . PHE A 1 243 ? -13.663 15.104 10.829 1.00 47.62 243 PHE A CA 1
ATOM 2101 C C . PHE A 1 243 ? -12.553 14.372 10.064 1.00 47.62 243 PHE A C 1
ATOM 2103 O O . PHE A 1 243 ? -11.903 13.450 10.567 1.00 47.62 243 PHE A O 1
ATOM 2110 N N . ASN A 1 244 ? -12.356 14.822 8.823 1.00 49.16 244 ASN A N 1
ATOM 2111 C CA . ASN A 1 244 ? -11.610 14.218 7.712 1.00 49.16 244 ASN A CA 1
ATOM 2112 C C . ASN A 1 244 ? -10.178 13.745 8.037 1.00 49.16 244 ASN A C 1
ATOM 2114 O O . ASN A 1 244 ? -9.550 13.046 7.245 1.00 49.16 244 ASN A O 1
ATOM 2118 N N . SER A 1 245 ? -9.637 14.121 9.197 1.00 53.38 245 SER A N 1
ATOM 2119 C CA . SER A 1 245 ? -8.268 13.803 9.601 1.00 53.38 245 SER A CA 1
ATOM 2120 C C . SER A 1 245 ? -8.054 12.351 10.039 1.00 53.38 245 SER A C 1
ATOM 2122 O O . SER A 1 245 ? -6.934 11.859 9.917 1.00 53.38 245 SER A O 1
ATOM 2124 N N . LEU A 1 246 ? -9.084 11.663 10.552 1.00 54.38 246 LEU A N 1
ATOM 2125 C CA . LEU A 1 246 ? -8.915 10.336 11.163 1.00 54.38 246 LEU A CA 1
ATOM 2126 C C . LEU A 1 246 ? -9.479 9.176 10.327 1.00 54.38 246 LEU A C 1
ATOM 2128 O O . LEU A 1 246 ? -9.036 8.049 10.532 1.00 54.38 246 LEU A O 1
ATOM 2132 N N . LYS A 1 247 ? -10.382 9.439 9.366 1.00 67.88 247 LYS A N 1
ATOM 2133 C CA . LYS A 1 247 ? -11.006 8.436 8.466 1.00 67.88 247 LYS A CA 1
ATOM 2134 C C . LYS A 1 247 ? -11.624 7.212 9.181 1.00 67.88 247 LYS A C 1
ATOM 2136 O O . LYS A 1 247 ? -11.783 6.157 8.572 1.00 67.88 247 LYS A O 1
ATOM 2141 N N . ILE A 1 248 ? -11.953 7.341 10.468 1.00 71.50 248 ILE A N 1
ATOM 2142 C CA . ILE A 1 248 ? -12.628 6.307 11.265 1.00 71.50 248 ILE A CA 1
ATOM 2143 C C . ILE A 1 248 ? -14.128 6.440 11.032 1.00 71.50 248 ILE A C 1
ATOM 2145 O O . ILE A 1 248 ? -14.631 7.562 11.013 1.00 71.50 248 ILE A O 1
ATOM 2149 N N . ILE A 1 249 ? -14.830 5.318 10.900 1.00 72.81 249 ILE A N 1
ATOM 2150 C CA . ILE A 1 249 ? -16.292 5.307 10.786 1.00 72.81 249 ILE A CA 1
ATOM 2151 C C . ILE A 1 249 ? -16.927 4.811 12.081 1.00 72.81 249 ILE A C 1
ATOM 2153 O O . ILE A 1 249 ? -16.408 3.891 12.721 1.00 72.81 249 ILE A O 1
ATOM 2157 N N . LEU A 1 250 ? -18.078 5.391 12.426 1.00 74.69 250 LEU A N 1
ATOM 2158 C CA . LEU A 1 250 ? -18.978 4.830 13.425 1.00 74.69 250 LEU A CA 1
ATOM 2159 C C . LEU A 1 250 ? -19.717 3.662 12.781 1.00 74.69 250 LEU A C 1
ATOM 2161 O O . LEU A 1 250 ? -20.552 3.855 11.905 1.00 74.69 250 LEU A O 1
ATOM 2165 N N . THR A 1 251 ? -19.341 2.463 13.187 1.00 79.81 251 THR A N 1
ATOM 2166 C CA . THR A 1 251 ? -19.955 1.211 12.747 1.00 79.81 251 THR A CA 1
ATOM 2167 C C . THR A 1 251 ? -20.868 0.666 13.834 1.00 79.81 251 THR A C 1
ATOM 2169 O O . THR A 1 251 ? -20.735 1.072 14.991 1.00 79.81 251 THR A O 1
ATOM 2172 N N . ASP A 1 252 ? -21.739 -0.277 13.489 1.00 79.94 252 ASP A N 1
ATOM 2173 C CA . ASP A 1 252 ? -22.706 -0.856 14.426 1.00 79.94 252 ASP A CA 1
ATOM 2174 C C . ASP A 1 252 ? -22.017 -1.546 15.614 1.00 79.94 252 ASP A C 1
ATOM 2176 O O . ASP A 1 252 ? -22.405 -1.325 16.764 1.00 79.94 252 ASP A O 1
ATOM 2180 N N . ASP A 1 253 ? -20.923 -2.290 15.394 1.00 82.88 253 ASP A N 1
ATOM 2181 C CA . ASP A 1 253 ? -20.129 -2.861 16.491 1.00 82.88 253 ASP A CA 1
ATOM 2182 C C . ASP A 1 253 ? -19.530 -1.780 17.403 1.00 82.88 253 ASP A C 1
ATOM 2184 O O . ASP A 1 253 ? -19.422 -1.967 18.619 1.00 82.88 253 ASP A O 1
ATOM 2188 N N . LEU A 1 254 ? -19.064 -0.666 16.823 1.00 82.50 254 LEU A N 1
ATOM 2189 C CA . LEU A 1 254 ? -18.468 0.418 17.601 1.00 82.50 254 LEU A CA 1
ATOM 2190 C C . LEU A 1 254 ? -19.538 1.130 18.427 1.00 82.50 254 LEU A C 1
ATOM 2192 O O . LEU A 1 254 ? -19.305 1.380 19.606 1.00 82.50 254 LEU A O 1
ATOM 2196 N N . ASP A 1 255 ? -20.698 1.406 17.839 1.00 82.00 255 ASP A N 1
ATOM 2197 C CA . ASP A 1 255 ? -21.846 1.991 18.531 1.00 82.00 255 ASP A CA 1
ATOM 2198 C C . ASP A 1 255 ? -22.331 1.078 19.669 1.00 82.00 255 ASP A C 1
ATOM 2200 O O . ASP A 1 255 ? -22.443 1.508 20.819 1.00 82.00 255 ASP A O 1
ATOM 2204 N N . THR A 1 256 ? -22.470 -0.222 19.396 1.00 82.00 256 THR A N 1
ATOM 2205 C CA . THR A 1 256 ? -22.797 -1.249 20.397 1.00 82.00 256 THR A CA 1
ATOM 2206 C C . THR A 1 256 ? -21.785 -1.252 21.543 1.00 82.00 256 THR A C 1
ATOM 2208 O O . THR A 1 256 ? -22.150 -1.303 22.721 1.00 82.00 256 THR A O 1
ATOM 2211 N N . TYR A 1 257 ? -20.493 -1.140 21.228 1.00 85.31 257 TYR A N 1
ATOM 2212 C CA . TYR A 1 257 ? -19.444 -1.071 22.239 1.00 85.31 257 TYR A CA 1
ATOM 2213 C C . TYR A 1 257 ? -19.483 0.223 23.064 1.00 85.31 257 TYR A C 1
ATOM 2215 O O . TYR A 1 257 ? -19.232 0.189 24.271 1.00 85.31 257 TYR A O 1
ATOM 2223 N N . LEU A 1 258 ? -19.785 1.368 22.448 1.00 84.69 258 LEU A N 1
ATOM 2224 C CA . LEU A 1 258 ? -19.925 2.640 23.160 1.00 84.69 258 LEU A CA 1
ATOM 2225 C C . LEU A 1 258 ? -21.125 2.604 24.112 1.00 84.69 258 LEU A C 1
ATOM 2227 O O . LEU A 1 258 ? -20.962 2.918 25.294 1.00 84.69 258 LEU A O 1
ATOM 2231 N N . LYS A 1 259 ? -22.282 2.112 23.652 1.00 83.31 259 LYS A N 1
ATOM 2232 C CA . LYS A 1 259 ? -23.470 1.877 24.491 1.00 83.31 259 LYS A CA 1
ATOM 2233 C C . LYS A 1 259 ? -23.160 0.934 25.654 1.00 83.31 259 LYS A C 1
ATOM 2235 O O . LYS A 1 259 ? -23.501 1.229 26.800 1.00 83.31 259 LYS A O 1
ATOM 2240 N N . PHE A 1 260 ? -22.421 -0.147 25.394 1.00 85.94 260 PHE A N 1
ATOM 2241 C CA . PHE A 1 260 ? -21.938 -1.060 26.431 1.00 85.94 260 PHE A CA 1
ATOM 2242 C C . PHE A 1 260 ? -21.100 -0.350 27.502 1.00 85.94 260 PHE A C 1
ATOM 2244 O O . PHE A 1 260 ? -21.295 -0.584 28.699 1.00 85.94 260 PHE A O 1
ATOM 2251 N N . LEU A 1 261 ? -20.169 0.522 27.100 1.00 85.44 261 LEU A N 1
ATOM 2252 C CA . LEU A 1 261 ? -19.343 1.268 28.049 1.00 85.44 261 LEU A CA 1
ATOM 2253 C C . LEU A 1 261 ? -20.187 2.229 28.895 1.00 85.44 261 LEU A C 1
ATOM 2255 O O . LEU A 1 261 ? -20.007 2.264 30.112 1.00 85.44 261 LEU A O 1
ATOM 2259 N N . ILE A 1 262 ? -21.120 2.960 28.278 1.00 83.69 262 ILE A N 1
ATOM 2260 C CA . ILE A 1 262 ? -22.012 3.902 28.972 1.00 83.69 262 ILE A CA 1
ATOM 2261 C C . ILE A 1 262 ? -22.889 3.161 29.991 1.00 83.69 262 ILE A C 1
ATOM 2263 O O . ILE A 1 262 ? -22.944 3.552 31.159 1.00 83.69 262 ILE A O 1
ATOM 2267 N N . HIS A 1 263 ? -23.511 2.042 29.608 1.00 83.12 263 HIS A N 1
ATOM 2268 C CA . HIS A 1 263 ? -24.321 1.253 30.542 1.00 83.12 263 HIS A CA 1
ATOM 2269 C C . HIS A 1 263 ? -23.501 0.621 31.658 1.00 83.12 263 HIS A C 1
ATOM 2271 O O . HIS A 1 263 ? -23.926 0.646 32.812 1.00 83.12 263 HIS A O 1
ATOM 2277 N N . SER A 1 264 ? -22.302 0.125 31.352 1.00 83.19 264 SER A N 1
ATOM 2278 C CA . SER A 1 264 ? -21.382 -0.368 32.379 1.00 83.19 264 SER A CA 1
ATOM 2279 C C . SER A 1 264 ? -21.044 0.736 33.385 1.00 83.19 264 SER A C 1
ATOM 2281 O O . SER A 1 264 ? -21.025 0.499 34.592 1.00 83.19 264 SER A O 1
ATOM 2283 N N . CYS A 1 265 ? -20.807 1.960 32.911 1.00 84.12 265 CYS A N 1
ATOM 2284 C CA . CYS A 1 265 ? -20.564 3.109 33.774 1.00 84.12 265 CYS A CA 1
ATOM 2285 C C . CYS A 1 265 ? -21.756 3.432 34.670 1.00 84.12 265 CYS A C 1
ATOM 2287 O O . CYS A 1 265 ? -21.551 3.615 35.869 1.00 84.12 265 CYS A O 1
ATOM 2289 N N . ASN A 1 266 ? -22.977 3.430 34.134 1.00 83.06 266 ASN A N 1
ATOM 2290 C CA . ASN A 1 266 ? -24.186 3.654 34.928 1.00 83.06 266 ASN A CA 1
ATOM 2291 C C . ASN A 1 266 ? -24.369 2.561 35.993 1.00 83.06 266 ASN A C 1
ATOM 2293 O O . ASN A 1 266 ? -24.566 2.877 37.165 1.00 83.06 266 ASN A O 1
ATOM 2297 N N . TYR A 1 267 ? -24.201 1.289 35.618 1.00 82.00 267 TYR A N 1
ATOM 2298 C CA . TYR A 1 267 ? -24.289 0.150 36.538 1.00 82.00 267 TYR A CA 1
ATOM 2299 C C . TYR A 1 267 ? -23.269 0.251 37.684 1.00 82.00 267 TYR A C 1
ATOM 2301 O O . TYR A 1 267 ? -23.593 0.045 38.852 1.00 82.00 267 TYR A O 1
ATOM 2309 N N . PHE A 1 268 ? -22.027 0.630 37.369 1.00 83.69 268 PHE A N 1
ATOM 2310 C CA . PHE A 1 268 ? -20.951 0.767 38.353 1.00 83.69 268 PHE A CA 1
ATOM 2311 C C . PHE A 1 268 ? -20.852 2.151 39.010 1.00 83.69 268 PHE A C 1
ATOM 2313 O O . PHE A 1 268 ? -19.891 2.368 39.760 1.00 83.69 268 PHE A O 1
ATOM 2320 N N . LYS A 1 269 ? -21.784 3.070 38.718 1.00 83.75 269 LYS A N 1
ATOM 2321 C CA . LYS A 1 269 ? -21.788 4.472 39.172 1.00 83.75 269 LYS A CA 1
ATOM 2322 C C . LYS A 1 269 ? -20.458 5.199 38.906 1.00 83.75 269 LYS A C 1
ATOM 2324 O O . LYS A 1 269 ? -19.905 5.859 39.781 1.00 83.75 269 LYS A O 1
ATOM 2329 N N . ILE A 1 270 ? -19.901 5.032 37.706 1.00 84.19 270 ILE A N 1
ATOM 2330 C CA . ILE A 1 270 ? -18.659 5.684 37.262 1.00 84.19 270 ILE A CA 1
ATOM 2331 C C . ILE A 1 270 ? -19.013 6.935 36.454 1.00 84.19 270 ILE A C 1
ATOM 2333 O O . ILE A 1 270 ? -19.719 6.829 35.453 1.00 84.19 270 ILE A O 1
ATOM 2337 N N . ASN A 1 271 ? -18.459 8.095 36.823 1.00 81.69 271 ASN A N 1
ATOM 2338 C CA . ASN A 1 271 ? -18.568 9.305 36.007 1.00 81.69 271 ASN A CA 1
ATOM 2339 C C . ASN A 1 271 ? -17.727 9.157 34.725 1.00 81.69 271 ASN A C 1
ATOM 2341 O O . ASN A 1 271 ? -16.497 9.116 34.772 1.00 81.69 271 ASN A O 1
ATOM 2345 N N . TYR A 1 272 ? -18.395 9.037 33.580 1.00 77.88 272 TYR A N 1
ATOM 2346 C CA . TYR A 1 272 ? -17.768 8.781 32.283 1.00 77.88 272 TYR A CA 1
ATOM 2347 C C . TYR A 1 272 ? -17.509 10.046 31.452 1.00 77.88 272 TYR A C 1
ATOM 2349 O O . TYR A 1 272 ? -16.831 9.963 30.428 1.00 77.88 272 TYR A O 1
ATOM 2357 N N . LEU A 1 273 ? -17.995 11.209 31.903 1.00 77.56 273 LEU A N 1
ATOM 2358 C CA . LEU A 1 273 ? -17.838 12.500 31.221 1.00 77.56 273 LEU A CA 1
ATOM 2359 C C . LEU A 1 273 ? -16.402 13.038 31.300 1.00 77.56 273 LEU A C 1
ATOM 2361 O O . LEU A 1 273 ? -15.891 13.628 30.350 1.00 77.56 273 LEU A O 1
ATOM 2365 N N . GLU A 1 274 ? -15.731 12.793 32.423 1.00 77.62 274 GLU A N 1
ATOM 2366 C CA . GLU A 1 274 ? -14.411 13.362 32.733 1.00 77.62 274 GLU A CA 1
ATOM 2367 C C . GLU A 1 274 ? -13.256 12.395 32.441 1.00 77.62 274 GLU A C 1
ATOM 2369 O O . GLU A 1 274 ? -12.078 12.764 32.476 1.00 77.62 274 GLU A O 1
ATOM 2374 N N . LEU A 1 275 ? -13.569 11.126 32.168 1.00 82.19 275 LEU A N 1
ATOM 2375 C CA . LEU A 1 275 ? -12.563 10.087 32.014 1.00 82.19 275 LEU A CA 1
ATOM 2376 C C . LEU A 1 275 ? -12.183 9.872 30.544 1.00 82.19 275 LEU A C 1
ATOM 2378 O O . LEU A 1 275 ? -13.047 9.606 29.708 1.00 82.19 275 LEU A O 1
ATOM 2382 N N . PRO A 1 276 ? -10.874 9.855 30.225 1.00 83.56 276 PRO A N 1
ATOM 2383 C CA . PRO A 1 276 ? -10.409 9.445 28.911 1.00 83.56 276 PRO A CA 1
ATOM 2384 C C . PRO A 1 276 ? -10.851 8.017 28.586 1.00 83.56 276 PRO A C 1
ATOM 2386 O O . PRO A 1 276 ? -10.723 7.115 29.425 1.00 83.56 276 PRO A O 1
ATOM 2389 N N . PHE A 1 277 ? -11.252 7.786 27.337 1.00 80.94 277 PHE A N 1
ATOM 2390 C CA . PHE A 1 277 ? -11.775 6.518 26.823 1.00 80.94 277 PHE A CA 1
ATOM 2391 C C . PHE A 1 277 ? -10.937 5.304 27.248 1.00 80.94 277 PHE A C 1
ATOM 2393 O O . PHE A 1 277 ? -11.462 4.285 27.693 1.00 80.94 277 PHE A O 1
ATOM 2400 N N . LEU A 1 278 ? -9.604 5.404 27.175 1.00 81.00 278 LEU A N 1
ATOM 2401 C CA . LEU A 1 278 ? -8.723 4.281 27.511 1.00 81.00 278 LEU A CA 1
ATOM 2402 C C . LEU A 1 278 ? -8.686 3.988 29.020 1.00 81.00 278 LEU A C 1
ATOM 2404 O O . LEU A 1 278 ? -8.607 2.822 29.410 1.00 81.00 278 LEU A O 1
ATOM 2408 N N . LYS A 1 279 ? -8.749 5.023 29.871 1.00 83.31 279 LYS A N 1
ATOM 2409 C CA . LYS A 1 279 ? -8.829 4.842 31.330 1.00 83.31 279 LYS A CA 1
ATOM 2410 C C . LYS A 1 279 ? -10.164 4.211 31.707 1.00 83.31 279 LYS A C 1
ATOM 2412 O O . LYS A 1 279 ? -10.184 3.246 32.464 1.00 83.31 279 LYS A O 1
ATOM 2417 N N . LEU A 1 280 ? -11.243 4.708 31.116 1.00 84.25 280 LEU A N 1
ATOM 2418 C CA . LEU A 1 280 ? -12.591 4.210 31.335 1.00 84.25 280 LEU A CA 1
ATOM 2419 C C . LEU A 1 280 ? -12.738 2.739 30.925 1.00 84.25 280 LEU A C 1
ATOM 2421 O O . LEU A 1 280 ? -13.174 1.912 31.722 1.00 84.25 280 LEU A O 1
ATOM 2425 N N . ASN A 1 281 ? -12.252 2.387 29.734 1.00 84.31 281 ASN A N 1
ATOM 2426 C CA . ASN A 1 281 ? -12.247 1.010 29.249 1.00 84.31 281 ASN A CA 1
ATOM 2427 C C . ASN A 1 281 ? -11.478 0.070 30.198 1.00 84.31 281 ASN A C 1
ATOM 2429 O O . ASN A 1 281 ? -11.967 -0.996 30.567 1.00 84.31 281 ASN A O 1
ATOM 2433 N N . LYS A 1 282 ? -10.295 0.485 30.676 1.00 85.38 282 LYS A N 1
ATOM 2434 C CA . LYS A 1 282 ? -9.530 -0.292 31.667 1.00 85.38 282 LYS A CA 1
ATOM 2435 C C . LYS A 1 282 ? -10.288 -0.479 32.983 1.00 85.38 282 LYS A C 1
ATOM 2437 O O . LYS A 1 282 ? -10.260 -1.576 33.536 1.00 85.38 282 LYS A O 1
ATOM 2442 N N . LEU A 1 283 ? -10.947 0.565 33.485 1.00 85.19 283 LEU A N 1
ATOM 2443 C CA . LEU A 1 283 ? -11.727 0.493 34.723 1.00 85.19 283 LEU A CA 1
ATOM 2444 C C . LEU A 1 283 ? -12.887 -0.498 34.595 1.00 85.19 283 LEU A C 1
ATOM 2446 O O . LEU A 1 283 ? -13.050 -1.355 35.461 1.00 85.19 283 LEU A O 1
ATOM 2450 N N . ILE A 1 284 ? -13.634 -0.435 33.492 1.00 84.38 284 ILE A N 1
ATOM 2451 C CA . ILE A 1 284 ? -14.746 -1.354 33.224 1.00 84.38 284 ILE A CA 1
ATOM 2452 C C . ILE A 1 284 ? -14.239 -2.794 33.080 1.00 84.38 284 ILE A C 1
ATOM 2454 O O . ILE A 1 284 ? -14.758 -3.691 33.739 1.00 84.38 284 ILE A O 1
ATOM 2458 N N . LEU A 1 285 ? -13.167 -3.028 32.313 1.00 84.62 285 LEU A N 1
ATOM 2459 C CA . LEU A 1 285 ? -12.562 -4.361 32.160 1.00 84.62 285 LEU A CA 1
ATOM 2460 C C . LEU A 1 285 ? -12.086 -4.977 33.486 1.00 84.62 285 LEU A C 1
ATOM 2462 O O . LEU A 1 285 ? -12.094 -6.205 33.633 1.00 84.62 285 LEU A O 1
ATOM 2466 N N . ASN A 1 286 ? -11.660 -4.136 34.432 1.00 83.00 286 ASN A N 1
ATOM 2467 C CA . ASN A 1 286 ? -11.247 -4.556 35.769 1.00 83.00 286 ASN A CA 1
ATOM 2468 C C . ASN A 1 286 ? -12.433 -4.849 36.693 1.00 83.00 286 ASN A C 1
ATOM 2470 O O . ASN A 1 286 ? -12.293 -5.705 37.565 1.00 83.00 286 ASN A O 1
ATOM 2474 N N . LYS A 1 287 ? -13.568 -4.158 36.526 1.00 81.31 287 LYS A N 1
ATOM 2475 C CA . LYS A 1 287 ? -14.791 -4.399 37.309 1.00 81.31 287 LYS A CA 1
ATOM 2476 C C . LYS A 1 287 ? -15.608 -5.582 36.783 1.00 81.31 287 LYS A C 1
ATOM 2478 O O . LYS A 1 287 ? -16.194 -6.309 37.576 1.00 81.31 287 LYS A O 1
ATOM 2483 N N . ILE A 1 288 ? -15.590 -5.833 35.474 1.00 79.62 288 ILE A N 1
ATOM 2484 C CA . ILE A 1 288 ? -16.207 -7.016 34.861 1.00 79.62 288 ILE A CA 1
ATOM 2485 C C . ILE A 1 288 ? -15.266 -8.210 35.051 1.00 79.62 288 ILE A C 1
ATOM 2487 O O . ILE A 1 288 ? -14.424 -8.541 34.201 1.00 79.62 288 ILE A O 1
ATOM 2491 N N . LYS A 1 289 ? -15.353 -8.808 36.240 1.00 68.06 289 LYS A N 1
ATOM 2492 C CA . LYS A 1 289 ? -14.650 -10.045 36.596 1.00 68.06 289 LYS A CA 1
ATOM 2493 C C . LYS A 1 289 ? -15.532 -11.280 36.404 1.00 68.06 289 LYS A C 1
ATOM 2495 O O . LYS A 1 289 ? -14.997 -12.284 35.948 1.00 68.06 289 LYS A O 1
ATOM 2500 N N . ASP A 1 290 ? -16.843 -11.150 36.614 1.00 65.56 290 ASP A N 1
ATOM 2501 C CA . ASP A 1 290 ? -17.810 -12.249 36.517 1.00 65.56 290 ASP A CA 1
ATOM 2502 C C . ASP A 1 290 ? -18.652 -12.214 35.238 1.00 65.56 290 ASP A C 1
ATOM 2504 O O . ASP A 1 290 ? -19.089 -11.156 34.774 1.00 65.56 290 ASP A O 1
ATOM 2508 N N . GLU A 1 291 ? -18.915 -13.401 34.684 1.00 62.44 291 GLU A N 1
ATOM 2509 C CA . GLU A 1 291 ? -19.734 -13.582 33.478 1.00 62.44 291 GLU A CA 1
ATOM 2510 C C . GLU A 1 291 ? -21.195 -13.178 33.691 1.00 62.44 291 GLU A C 1
ATOM 2512 O O . GLU A 1 291 ? -21.834 -12.707 32.754 1.00 62.44 291 GLU A O 1
ATOM 2517 N N . VAL A 1 292 ? -21.688 -13.272 34.928 1.00 61.59 292 VAL A N 1
ATOM 2518 C CA . VAL A 1 292 ? -23.049 -12.875 35.313 1.00 61.59 292 VAL A CA 1
ATOM 2519 C C . VAL A 1 292 ? -23.257 -11.376 35.099 1.00 61.59 292 VAL A C 1
ATOM 2521 O O . VAL A 1 292 ? -24.217 -10.969 34.451 1.00 61.59 292 VAL A O 1
ATOM 2524 N N . ILE A 1 293 ? -22.308 -10.545 35.537 1.00 66.44 293 ILE A N 1
ATOM 2525 C CA . ILE A 1 293 ? -22.377 -9.087 35.361 1.00 66.44 293 ILE A CA 1
ATOM 2526 C C . ILE A 1 293 ? -22.378 -8.727 33.872 1.00 66.44 293 ILE A C 1
ATOM 2528 O O . ILE A 1 293 ? -23.124 -7.854 33.435 1.00 66.44 293 ILE A O 1
ATOM 2532 N N . LEU A 1 294 ? -21.570 -9.432 33.078 1.00 68.06 294 LEU A N 1
ATOM 2533 C CA . LEU A 1 294 ? -21.550 -9.245 31.633 1.00 68.06 294 LEU A CA 1
ATOM 2534 C C . LEU A 1 294 ? -22.874 -9.672 30.981 1.00 68.06 294 LEU A C 1
ATOM 2536 O O . LEU A 1 294 ? -23.352 -8.979 30.090 1.00 68.06 294 LEU A O 1
ATOM 2540 N N . SER A 1 295 ? -23.474 -10.778 31.429 1.00 66.56 295 SER A N 1
ATOM 2541 C CA . SER A 1 295 ? -24.763 -11.252 30.915 1.00 66.56 295 SER A CA 1
ATOM 2542 C C . SER A 1 295 ? -25.902 -10.273 31.213 1.00 66.56 295 SER A C 1
ATOM 2544 O O . SER A 1 295 ? -26.686 -9.980 30.313 1.00 66.56 295 SER A O 1
ATOM 2546 N N . CYS A 1 296 ? -25.927 -9.664 32.407 1.00 64.31 296 CYS A N 1
ATOM 2547 C CA . CYS A 1 296 ? -26.896 -8.623 32.755 1.00 64.31 296 CYS A CA 1
ATOM 2548 C C . CYS A 1 296 ? -26.755 -7.403 31.837 1.00 64.31 296 CYS A C 1
ATOM 2550 O O . CYS A 1 296 ? -27.743 -6.917 31.293 1.00 64.31 296 CYS A O 1
ATOM 2552 N N . ILE A 1 297 ? -25.524 -6.944 31.598 1.00 67.44 297 ILE A N 1
ATOM 2553 C CA . ILE A 1 297 ? -25.270 -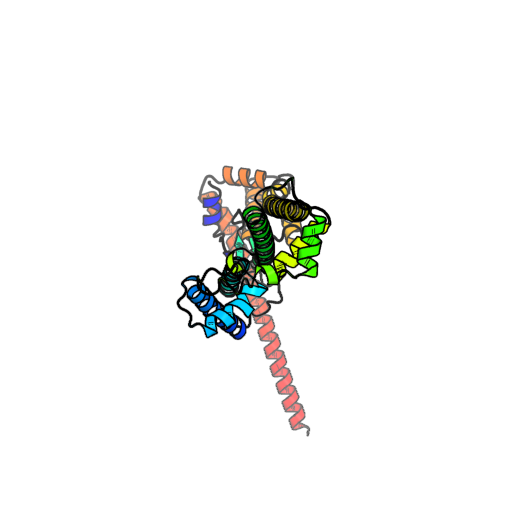5.784 30.733 1.00 67.44 297 ILE A CA 1
ATOM 2554 C C . ILE A 1 297 ? -25.609 -6.104 29.264 1.00 67.44 297 ILE A C 1
ATOM 2556 O O . ILE A 1 297 ? -26.197 -5.271 28.579 1.00 67.44 297 ILE A O 1
ATOM 2560 N N . ASN A 1 298 ? -25.305 -7.313 28.784 1.00 65.94 298 ASN A N 1
ATOM 2561 C CA . ASN A 1 298 ? -25.615 -7.729 27.412 1.00 65.94 298 ASN A CA 1
ATOM 2562 C C . ASN A 1 298 ? -27.117 -7.929 27.171 1.00 65.94 298 ASN A C 1
ATOM 2564 O O . ASN A 1 298 ? -27.600 -7.597 26.091 1.00 65.94 298 ASN A O 1
ATOM 2568 N N . SER A 1 299 ? -27.860 -8.436 28.162 1.00 64.50 299 SER A N 1
ATOM 2569 C CA . SER A 1 299 ? -29.314 -8.623 28.049 1.00 64.50 299 SER A CA 1
ATOM 2570 C C . SER A 1 299 ? -30.046 -7.306 27.764 1.00 64.50 299 SER A C 1
ATOM 2572 O O . SER A 1 299 ? -30.942 -7.273 26.927 1.00 64.50 299 SER A O 1
ATOM 2574 N N . TYR A 1 300 ? -29.575 -6.209 28.362 1.00 62.38 300 TYR A N 1
ATOM 2575 C CA . TYR A 1 300 ? -30.128 -4.867 28.181 1.00 62.38 300 TYR A CA 1
ATOM 2576 C C . TYR A 1 300 ? -29.814 -4.257 26.802 1.00 62.38 300 TYR A C 1
ATOM 2578 O O . TYR A 1 300 ? -30.620 -3.538 26.218 1.00 62.38 300 TYR A O 1
ATOM 2586 N N . ILE A 1 301 ? -28.632 -4.539 26.250 1.00 63.50 301 ILE A N 1
ATOM 2587 C CA . ILE A 1 301 ? -28.250 -4.043 24.917 1.00 63.50 301 ILE A CA 1
ATOM 2588 C C . ILE A 1 301 ? -29.058 -4.768 23.834 1.00 63.50 301 ILE A C 1
ATOM 2590 O O . ILE A 1 301 ? -29.534 -4.140 22.892 1.00 63.50 301 ILE A O 1
ATOM 2594 N N . ASN A 1 302 ? -29.273 -6.074 24.002 1.00 63.66 302 ASN A N 1
ATOM 2595 C CA . ASN A 1 302 ? -30.041 -6.877 23.054 1.00 63.66 302 ASN A CA 1
ATOM 2596 C C . ASN A 1 302 ? -31.548 -6.557 23.085 1.00 63.66 302 ASN A C 1
ATOM 2598 O O . ASN A 1 302 ? -32.183 -6.586 22.031 1.00 63.66 302 ASN A O 1
ATOM 2602 N N . SER A 1 303 ? -32.119 -6.196 24.244 1.00 57.88 303 SER A N 1
ATOM 2603 C CA . SER A 1 303 ? -33.528 -5.771 24.348 1.00 57.88 303 SER A CA 1
ATOM 2604 C C . SER A 1 303 ? -33.808 -4.415 23.685 1.00 57.88 303 SER A C 1
ATOM 2606 O O . SER A 1 303 ? -34.915 -4.178 23.212 1.00 57.88 303 SER A O 1
ATOM 2608 N N . ASN A 1 304 ? -32.808 -3.529 23.620 1.00 52.16 304 ASN A N 1
ATOM 2609 C CA . ASN A 1 304 ? -32.932 -2.219 22.966 1.00 52.16 304 ASN A CA 1
ATOM 2610 C C . ASN A 1 304 ? -32.640 -2.260 21.454 1.00 52.16 304 ASN A C 1
ATOM 2612 O O . ASN A 1 304 ? -33.033 -1.351 20.726 1.00 52.16 304 ASN A O 1
ATOM 2616 N N . ASN A 1 305 ? -31.937 -3.286 20.968 1.00 50.28 305 ASN A N 1
ATOM 2617 C CA . ASN A 1 305 ? -31.727 -3.482 19.531 1.00 50.28 305 ASN A CA 1
ATOM 2618 C C . ASN A 1 305 ? -32.948 -4.143 18.868 1.00 50.28 305 ASN A C 1
ATOM 2620 O O . ASN A 1 305 ? -33.347 -3.714 17.792 1.00 50.28 305 ASN A O 1
ATOM 2624 N N . THR A 1 306 ? -33.594 -5.100 19.542 1.00 47.84 306 THR A N 1
ATOM 2625 C CA . THR A 1 306 ? -34.826 -5.763 19.060 1.00 47.84 306 THR A CA 1
ATOM 2626 C C . THR A 1 306 ? -35.998 -4.792 18.913 1.00 47.84 306 THR A C 1
ATOM 2628 O O . THR A 1 306 ? -36.675 -4.804 17.893 1.00 47.84 306 THR A O 1
ATOM 2631 N N . THR A 1 307 ? -36.175 -3.866 19.856 1.00 41.25 307 THR A N 1
ATOM 2632 C CA . THR A 1 307 ? -37.217 -2.824 19.773 1.00 41.25 307 THR A CA 1
ATOM 2633 C C . THR A 1 307 ? -37.003 -1.840 18.620 1.00 41.25 307 THR A C 1
ATOM 2635 O O . THR A 1 307 ? -37.976 -1.369 18.040 1.00 41.25 307 THR A O 1
ATOM 2638 N N . ASN A 1 308 ? -35.755 -1.542 18.246 1.00 39.97 308 ASN A N 1
ATOM 2639 C CA . ASN A 1 308 ? -35.457 -0.676 17.097 1.00 39.97 308 ASN A CA 1
ATOM 2640 C C . ASN A 1 308 ? -35.597 -1.406 15.751 1.00 39.97 308 ASN A C 1
ATOM 2642 O O . ASN A 1 308 ? -36.042 -0.794 14.782 1.00 39.97 308 ASN A O 1
ATOM 2646 N N . GLU A 1 309 ? -35.248 -2.694 15.686 1.00 42.66 309 GLU A N 1
ATOM 2647 C CA . GLU A 1 309 ? -35.478 -3.531 14.501 1.00 42.66 309 GLU A CA 1
ATOM 2648 C C . GLU A 1 309 ? -36.981 -3.731 14.248 1.00 42.66 309 GLU A C 1
ATOM 2650 O O . GLU A 1 309 ? -37.439 -3.547 13.123 1.00 42.66 309 GLU A O 1
ATOM 2655 N N . GLU A 1 310 ? -37.772 -3.999 15.292 1.00 39.91 310 GLU A N 1
ATOM 2656 C CA . GLU A 1 310 ? -39.237 -4.086 15.201 1.00 39.91 310 GLU A CA 1
ATOM 2657 C C . GLU A 1 310 ? -39.867 -2.753 14.768 1.00 39.91 310 GLU A C 1
ATOM 2659 O O . GLU A 1 310 ? -40.754 -2.738 13.915 1.00 39.91 310 GLU A O 1
ATOM 2664 N N . HIS A 1 311 ? -39.370 -1.615 15.269 1.00 34.53 311 HIS A N 1
ATOM 2665 C CA . HIS A 1 311 ? -39.863 -0.305 14.837 1.00 34.53 311 HIS A CA 1
ATOM 2666 C C . HIS A 1 311 ? -39.532 0.012 13.372 1.00 34.53 311 HIS A C 1
ATOM 2668 O O . HIS A 1 311 ? -40.368 0.587 12.678 1.00 34.53 311 HIS A O 1
ATOM 2674 N N . GLN A 1 312 ? -38.345 -0.367 12.882 1.00 38.75 312 GLN A N 1
ATOM 2675 C CA . GLN A 1 312 ? -37.967 -0.183 11.475 1.00 38.75 312 GLN A CA 1
ATOM 2676 C C . GLN A 1 312 ? -38.733 -1.115 10.531 1.00 38.75 312 GLN A C 1
ATOM 2678 O O . GLN A 1 312 ? -39.095 -0.702 9.431 1.00 38.75 312 GLN A O 1
ATOM 2683 N N . ILE A 1 313 ? -39.012 -2.353 10.950 1.00 47.53 313 ILE A N 1
ATOM 2684 C CA . ILE A 1 313 ? -39.860 -3.277 10.187 1.00 47.53 313 ILE A CA 1
ATOM 2685 C C . ILE A 1 313 ? -41.287 -2.723 10.092 1.00 47.53 313 ILE A C 1
ATOM 2687 O O . ILE A 1 313 ? -41.847 -2.715 8.999 1.00 47.53 313 ILE A O 1
ATOM 2691 N N . ASN A 1 314 ? -41.834 -2.188 11.187 1.00 40.22 314 ASN A N 1
ATOM 2692 C CA . ASN A 1 314 ? -43.169 -1.587 11.196 1.00 40.22 314 ASN A CA 1
ATOM 2693 C C . ASN A 1 314 ? -43.254 -0.325 10.321 1.00 40.22 314 ASN A C 1
ATOM 2695 O O . ASN A 1 314 ? -44.203 -0.186 9.560 1.00 40.22 314 ASN A O 1
ATOM 2699 N N . LEU A 1 315 ? -42.240 0.549 10.346 1.00 40.09 315 LEU A N 1
ATOM 2700 C CA . LEU A 1 315 ? -42.191 1.738 9.480 1.00 40.09 315 LEU A CA 1
ATOM 2701 C C . LEU A 1 315 ? -42.113 1.368 7.989 1.00 40.09 315 LEU A C 1
ATOM 2703 O O . LEU A 1 315 ? -42.831 1.934 7.170 1.00 40.09 315 LEU A O 1
ATOM 2707 N N . ASN A 1 316 ? -41.301 0.368 7.634 1.00 39.00 316 ASN A N 1
ATOM 2708 C CA . ASN A 1 316 ? -41.216 -0.114 6.253 1.00 39.00 316 ASN A CA 1
ATOM 2709 C C . ASN A 1 316 ? -42.514 -0.807 5.798 1.00 39.00 316 ASN A C 1
ATOM 2711 O O . ASN A 1 316 ? -42.859 -0.740 4.616 1.00 39.00 316 ASN A O 1
ATOM 2715 N N . GLN A 1 317 ? -43.235 -1.467 6.713 1.00 47.03 317 GLN A N 1
ATOM 2716 C CA . GLN A 1 317 ? -44.552 -2.057 6.454 1.00 47.03 317 GLN A CA 1
ATOM 2717 C C . GLN A 1 317 ? -45.636 -0.987 6.263 1.00 47.03 317 GLN A C 1
ATOM 2719 O O . GLN A 1 317 ? -46.432 -1.104 5.337 1.00 47.03 317 GLN A O 1
ATOM 2724 N N . GLU A 1 318 ? -45.633 0.085 7.058 1.00 48.47 318 GLU A N 1
ATOM 2725 C CA . GLU A 1 318 ? -46.538 1.230 6.880 1.00 48.47 318 GLU A CA 1
ATOM 2726 C C . GLU A 1 318 ? -46.271 1.982 5.564 1.00 48.47 318 GLU A C 1
ATOM 2728 O O . GLU A 1 318 ? -47.211 2.359 4.867 1.00 48.47 318 GLU A O 1
ATOM 2733 N N . GLU A 1 319 ? -45.009 2.146 5.151 1.00 48.75 319 GLU A N 1
ATOM 2734 C CA . GLU A 1 319 ? -44.667 2.732 3.844 1.00 48.75 319 GLU A CA 1
ATOM 2735 C C . GLU A 1 319 ? -45.085 1.837 2.661 1.00 48.75 319 GLU A C 1
ATOM 2737 O O . GLU A 1 319 ? -45.536 2.335 1.621 1.00 48.75 319 GLU A O 1
ATOM 2742 N N . THR A 1 320 ? -44.996 0.508 2.803 1.00 49.69 320 THR A N 1
ATOM 2743 C CA . THR A 1 320 ? -45.509 -0.424 1.781 1.00 49.69 320 THR A CA 1
ATOM 2744 C C . THR A 1 320 ? -47.036 -0.441 1.727 1.00 49.69 320 THR A C 1
ATOM 2746 O O . THR A 1 320 ? -47.588 -0.453 0.628 1.00 49.69 320 THR A O 1
ATOM 2749 N N . PHE A 1 321 ? -47.723 -0.332 2.866 1.00 48.75 321 PHE A N 1
ATOM 2750 C CA . PHE A 1 321 ? -49.185 -0.219 2.913 1.00 48.75 321 PHE A CA 1
ATOM 2751 C C . PHE A 1 321 ? -49.677 1.091 2.278 1.00 48.75 321 PHE A C 1
ATOM 2753 O O . PHE A 1 321 ? -50.519 1.074 1.382 1.00 48.75 321 PHE A O 1
ATOM 2760 N N . ASN A 1 322 ? -49.066 2.223 2.643 1.00 45.94 322 ASN A N 1
ATOM 2761 C CA . ASN A 1 322 ? -49.414 3.538 2.098 1.00 45.94 322 ASN A CA 1
ATOM 2762 C C . ASN A 1 322 ? -49.122 3.648 0.591 1.00 45.94 322 ASN A C 1
ATOM 2764 O O . ASN A 1 322 ? -49.814 4.363 -0.134 1.00 45.94 322 ASN A O 1
ATOM 2768 N N . SER A 1 323 ? -48.096 2.962 0.081 1.00 53.44 323 SER A N 1
ATOM 2769 C CA . SER A 1 323 ? -47.806 2.942 -1.362 1.00 53.44 323 SER A CA 1
ATOM 2770 C C . SER A 1 323 ? -48.737 2.018 -2.156 1.00 53.44 323 SER A C 1
ATOM 2772 O O . SER A 1 323 ? -48.974 2.289 -3.335 1.00 53.44 323 SER A O 1
ATOM 2774 N N . GLN A 1 324 ? -49.305 0.979 -1.533 1.00 54.25 324 GLN A N 1
ATOM 2775 C CA . GLN A 1 324 ? -50.356 0.146 -2.127 1.00 54.25 324 GLN A CA 1
ATOM 2776 C C . GLN A 1 324 ? -51.711 0.866 -2.156 1.00 54.25 324 GLN A C 1
ATOM 2778 O O . GLN A 1 324 ? -52.318 0.923 -3.223 1.00 54.25 324 GLN A O 1
ATOM 2783 N N . GLU A 1 325 ? -52.125 1.527 -1.068 1.00 51.78 325 GLU A N 1
ATOM 2784 C CA . GLU A 1 325 ? -53.350 2.352 -1.051 1.00 51.78 325 GLU A CA 1
ATOM 2785 C C . GLU A 1 325 ? -53.303 3.483 -2.091 1.00 51.78 325 GLU A C 1
ATOM 2787 O O . GLU A 1 325 ? -54.278 3.730 -2.800 1.00 51.78 325 GLU A O 1
ATOM 2792 N N . ASN A 1 326 ? -52.149 4.141 -2.254 1.00 48.88 326 ASN A N 1
ATOM 2793 C CA . ASN A 1 326 ? -51.981 5.187 -3.269 1.00 48.88 326 ASN A CA 1
ATOM 2794 C C . ASN A 1 326 ? -52.004 4.651 -4.713 1.00 48.88 326 ASN A C 1
ATOM 2796 O O . ASN A 1 326 ? -52.313 5.409 -5.636 1.00 48.88 326 ASN A O 1
ATOM 2800 N N . ARG A 1 327 ? -51.666 3.373 -4.937 1.00 53.09 327 ARG A N 1
ATOM 2801 C CA . ARG A 1 327 ? -51.812 2.723 -6.250 1.00 53.09 327 ARG A CA 1
ATOM 2802 C C . ARG A 1 327 ? -53.265 2.355 -6.520 1.00 53.09 327 ARG A C 1
ATOM 2804 O O . ARG A 1 327 ? -53.772 2.729 -7.565 1.00 53.09 327 ARG A O 1
ATOM 2811 N N . GLU A 1 328 ? -53.957 1.755 -5.555 1.00 54.16 328 GLU A N 1
ATOM 2812 C CA . GLU A 1 328 ? -55.382 1.425 -5.696 1.00 54.16 328 GLU A CA 1
ATOM 2813 C C . GLU A 1 328 ? -56.252 2.676 -5.896 1.00 54.16 328 GLU A C 1
ATOM 2815 O O . GLU A 1 328 ? -57.195 2.662 -6.685 1.00 54.16 328 GLU A O 1
ATOM 2820 N N . GLN A 1 329 ? -55.924 3.797 -5.245 1.00 52.03 329 GLN A N 1
ATOM 2821 C CA . GLN A 1 329 ? -56.608 5.069 -5.497 1.00 52.03 329 GLN A CA 1
ATOM 2822 C C . GLN A 1 329 ? -56.337 5.623 -6.901 1.00 52.03 329 GLN A C 1
ATOM 2824 O O . GLN A 1 329 ? -57.256 6.157 -7.516 1.00 52.03 329 GLN A O 1
ATOM 2829 N N . ARG A 1 330 ? -55.113 5.489 -7.432 1.00 54.38 330 ARG A N 1
ATOM 2830 C CA . ARG A 1 330 ? -54.802 5.899 -8.813 1.00 54.38 330 ARG A CA 1
ATOM 2831 C C . ARG A 1 330 ? -55.510 5.029 -9.842 1.00 54.38 330 ARG A C 1
ATOM 2833 O O . ARG A 1 330 ? -56.101 5.585 -10.760 1.00 54.38 330 ARG A O 1
ATOM 2840 N N . ASP A 1 331 ? -55.511 3.717 -9.643 1.00 55.34 331 ASP A N 1
ATOM 2841 C CA . ASP A 1 331 ? -56.164 2.772 -10.548 1.00 55.34 331 ASP A CA 1
ATOM 2842 C C . ASP A 1 331 ? -57.689 3.006 -10.566 1.00 55.34 331 ASP A C 1
ATOM 2844 O O . ASP A 1 331 ? -58.315 3.000 -11.623 1.00 55.34 331 ASP A O 1
ATOM 2848 N N . ASN A 1 332 ? -58.294 3.333 -9.417 1.00 57.03 332 ASN A N 1
ATOM 2849 C CA . ASN A 1 332 ? -59.712 3.701 -9.345 1.00 57.03 332 ASN A CA 1
ATOM 2850 C C . ASN A 1 332 ? -60.032 5.042 -10.034 1.00 57.03 332 ASN A C 1
ATOM 2852 O O . ASN A 1 332 ? -61.116 5.189 -10.598 1.00 57.03 332 ASN A O 1
ATOM 2856 N N . ILE A 1 333 ? -59.113 6.015 -10.001 1.00 57.62 333 ILE A N 1
ATOM 2857 C CA . ILE A 1 333 ? -59.269 7.300 -10.704 1.00 57.62 333 ILE A CA 1
ATOM 2858 C C . ILE A 1 333 ? -59.135 7.107 -12.223 1.00 57.62 333 ILE A C 1
ATOM 2860 O O . ILE A 1 333 ? -59.935 7.665 -12.968 1.00 57.62 333 ILE A O 1
ATOM 2864 N N . GLU A 1 334 ? -58.192 6.280 -12.685 1.00 54.66 334 GLU A N 1
ATOM 2865 C CA . GLU A 1 334 ? -58.025 5.960 -14.113 1.00 54.66 334 GLU A CA 1
ATOM 2866 C C . GLU A 1 334 ? -59.243 5.224 -14.693 1.00 54.66 334 GLU A C 1
ATOM 2868 O O . GLU A 1 334 ? -59.701 5.565 -15.783 1.00 54.66 334 GLU A O 1
ATOM 2873 N N . ILE A 1 335 ? -59.836 4.288 -13.943 1.00 57.81 335 ILE A N 1
ATOM 2874 C CA . ILE A 1 335 ? -61.071 3.595 -14.352 1.00 57.81 335 ILE A CA 1
ATOM 2875 C C . ILE A 1 335 ? -62.257 4.571 -14.442 1.00 57.81 335 ILE A C 1
ATOM 2877 O O . ILE A 1 335 ? -63.084 4.469 -15.348 1.00 57.81 335 ILE A O 1
ATOM 2881 N N . LEU A 1 336 ? -62.352 5.538 -13.524 1.00 49.69 336 LEU A N 1
ATOM 2882 C CA . LEU A 1 336 ? -63.384 6.579 -13.562 1.00 49.69 336 LEU A CA 1
ATOM 2883 C C . LEU A 1 336 ? -63.220 7.507 -14.776 1.00 49.69 336 LEU A C 1
ATOM 2885 O O . LEU A 1 336 ? -64.213 7.798 -15.441 1.00 49.69 336 LEU A O 1
ATOM 2889 N N . ASP A 1 337 ? -61.994 7.913 -15.108 1.00 51.88 337 ASP A N 1
ATOM 2890 C CA . ASP A 1 337 ? -61.708 8.755 -16.277 1.00 51.88 337 ASP A CA 1
ATOM 2891 C C . ASP A 1 337 ? -61.944 8.031 -17.619 1.00 51.88 337 ASP A C 1
ATOM 2893 O O . ASP A 1 337 ? -62.301 8.678 -18.608 1.00 51.88 337 ASP A O 1
ATOM 2897 N N . GLU A 1 338 ? -61.797 6.702 -17.677 1.00 57.53 338 GLU A N 1
ATOM 2898 C CA . GLU A 1 338 ? -62.170 5.903 -18.856 1.00 57.53 338 GLU A CA 1
ATOM 2899 C C . GLU A 1 338 ? -63.686 5.729 -19.017 1.00 57.53 338 GLU A C 1
ATOM 2901 O O . GLU A 1 338 ? -64.163 5.657 -20.146 1.00 57.53 338 GLU A O 1
ATOM 2906 N N . MET A 1 339 ? -64.467 5.712 -17.931 1.00 51.19 339 MET A N 1
ATOM 2907 C CA . MET A 1 339 ? -65.933 5.617 -18.018 1.00 51.19 339 MET A CA 1
ATOM 2908 C C . MET A 1 339 ? -66.619 6.922 -18.460 1.00 51.19 339 MET A C 1
ATOM 2910 O O . MET A 1 339 ? -67.784 6.885 -18.860 1.00 51.19 339 MET A O 1
ATOM 2914 N N . PHE A 1 340 ? -65.938 8.069 -18.358 1.00 56.34 340 PHE A N 1
ATOM 2915 C CA . PHE A 1 340 ? -66.479 9.392 -18.712 1.00 56.34 340 PHE A CA 1
ATOM 2916 C C . PHE A 1 340 ? -65.969 9.953 -20.056 1.00 56.34 340 PHE A C 1
ATOM 2918 O O . PHE A 1 340 ? -66.272 11.103 -20.387 1.00 56.34 340 PHE A O 1
ATOM 2925 N N . LYS A 1 341 ? -65.232 9.157 -20.840 1.00 48.44 341 LYS A N 1
ATOM 2926 C CA . LYS A 1 341 ? -64.938 9.405 -22.263 1.00 48.44 341 LYS A CA 1
ATOM 2927 C C . LYS A 1 341 ? -65.862 8.582 -23.147 1.00 48.44 341 LYS A C 1
ATOM 2929 O O . LYS A 1 341 ? -66.228 9.108 -24.223 1.00 48.44 341 LYS A O 1
#

Foldseek 3Di:
DDPVVLCVVLVLDQKDFADPVPPDPPPPPDVVVLVVLVVVLVVVVVLVVCLVVVNDDPVSVVVCCVPVLAAFQVLSVLVSVLSVVLSVLVVVCVVQVRMWGDDPDSLWTFRPVVVNVVVNVVSVLVSLLVLLVLAVVLVCVVDVDDPPDPLVVVLVCCVPVHPCVQQCPVVCVVPSDGCSNSHRHDVSNVVLSVQCVVPNCRSVVSSVVSVVVVVCVVVLLCPVVVLQADFLVRVVCCQVVPPVSNNTHDDPSNVLVSLLLVVLCVVVVHDRHNDRPVRSVVVSVVVCPDPVVVVVSVVVSVVVVVVVVVVVVVVVVVVVVVVVVVVVVVVVVVVVVVVVD